Protein AF-A0A9E3A9W5-F1 (afdb_monomer)

Nearest PDB structures (foldseek):
  3ku1-assembly2_B  TM=4.262E-01  e=7.852E-02  Streptococcus pneumoniae
  5ide-assembly1_A  TM=5.651E-01  e=4.746E+00  Rattus norvegicus
  5idf-assembly1_A  TM=5.651E-01  e=4.746E+00  Rattus norvegicus
  5x2o-assembly2_C  TM=5.749E-01  e=7.190E+00  Oryzias latipes
  2dwu-assembly2_C  TM=3.661E-01  e=2.824E+00  Bacillus anthracis

Radius of gyration: 27.53 Å; Cα contacts (8 Å, |Δi|>4): 351; chains: 1; bounding box: 57×37×86 Å

pLDDT: mean 77.68, std 16.81, range [26.84, 94.88]

Sequence (333 aa):
MSALAVYTHFYAIFFLAAQWISVTVVCYGHLATKKIIIMISLTTFLISPALYYMLFRRSGQLVGVPQVHSHDVVRLLYFLVADGGRFRKALSFLYLFCSGLAVYHLLRRWRSSQLQPQDWGLVIIVGCLLLPPLVTFVISFWLPLFFPRYLLICLAPFVLLASQGLTERRKMRPRWGILGLIFGLSLGSVAYYYSRPKDDWRALTTYLLSHFQRGDVIVGDPQGAEVPVQYYSQVVQASNRTVLSYVSAALISRDMPNNAALRNDVPCGRVWLVVWGDNSRIKNAFQTVVPQYQQIDGREFPISLSVSLYSDSSLNSPFSAHLDARRCPSSVR

Structure (mmCIF, N/CA/C/O backbone):
data_AF-A0A9E3A9W5-F1
#
_entry.id   AF-A0A9E3A9W5-F1
#
loop_
_atom_site.group_PDB
_atom_site.id
_atom_site.type_symbol
_atom_site.label_atom_id
_atom_site.label_alt_id
_atom_site.label_comp_id
_atom_site.label_asym_id
_atom_site.label_entity_id
_atom_site.label_seq_id
_atom_site.pdbx_PDB_ins_code
_atom_site.Cartn_x
_atom_site.Cartn_y
_atom_site.Cartn_z
_atom_site.occupancy
_atom_site.B_iso_or_equiv
_atom_site.auth_seq_id
_atom_site.auth_comp_id
_atom_site.auth_asym_id
_atom_site.auth_atom_id
_atom_site.pdbx_PDB_model_num
ATOM 1 N N . MET A 1 1 ? -8.437 18.747 10.546 1.00 70.69 1 MET A N 1
ATOM 2 C CA . MET A 1 1 ? -7.362 17.830 10.100 1.00 70.69 1 MET A CA 1
ATOM 3 C C . MET A 1 1 ? -7.883 16.696 9.221 1.00 70.69 1 MET A C 1
ATOM 5 O O . MET A 1 1 ? -7.383 16.580 8.113 1.00 70.69 1 MET A O 1
ATOM 9 N N . SER A 1 2 ? -8.909 15.928 9.621 1.00 79.56 2 SER A N 1
ATOM 10 C CA . SER A 1 2 ? -9.423 14.803 8.808 1.00 79.56 2 SER A CA 1
ATOM 11 C C . SER A 1 2 ? -9.851 15.182 7.380 1.00 79.56 2 SER A C 1
ATOM 13 O O . SER A 1 2 ? -9.531 14.462 6.444 1.00 79.56 2 SER A O 1
ATOM 15 N N . ALA A 1 3 ? -10.500 16.336 7.182 1.00 81.94 3 ALA A N 1
ATOM 16 C CA . ALA A 1 3 ? -10.867 16.804 5.840 1.00 81.94 3 ALA A CA 1
ATOM 17 C C . ALA A 1 3 ? -9.643 17.090 4.949 1.00 81.94 3 ALA A C 1
ATOM 19 O O . ALA A 1 3 ? -9.660 16.775 3.766 1.00 81.94 3 ALA A O 1
ATOM 20 N N . LEU A 1 4 ? -8.555 17.619 5.523 1.00 85.62 4 LEU A N 1
ATOM 21 C CA . LEU A 1 4 ? -7.324 17.931 4.790 1.00 85.62 4 LEU A CA 1
ATOM 22 C C . LEU A 1 4 ? -6.638 16.659 4.264 1.00 85.62 4 LEU A C 1
ATOM 24 O O . LEU A 1 4 ? -6.070 16.672 3.178 1.00 85.62 4 LEU A O 1
ATOM 28 N N . ALA A 1 5 ? -6.750 15.547 4.999 1.00 85.50 5 ALA A N 1
ATOM 29 C CA . ALA A 1 5 ? -6.216 14.253 4.577 1.00 85.50 5 ALA A CA 1
ATOM 30 C C . ALA A 1 5 ? -6.899 13.709 3.307 1.00 85.50 5 ALA A C 1
ATOM 32 O O . ALA A 1 5 ? -6.271 12.996 2.533 1.00 85.50 5 ALA A O 1
ATOM 33 N N . VAL A 1 6 ? -8.163 14.067 3.050 1.00 86.38 6 VAL A N 1
ATOM 34 C CA . VAL A 1 6 ? -8.869 13.658 1.818 1.00 86.38 6 VAL A CA 1
ATOM 35 C C . VAL A 1 6 ? -8.293 14.352 0.588 1.00 86.38 6 VAL A C 1
ATOM 37 O O . VAL A 1 6 ? -8.219 13.743 -0.476 1.00 86.38 6 VAL A O 1
ATOM 40 N N . TYR A 1 7 ? -7.835 15.596 0.741 1.00 86.31 7 TYR A N 1
ATOM 41 C CA . TYR A 1 7 ? -7.187 16.340 -0.338 1.00 86.31 7 TYR A CA 1
ATOM 42 C C . TYR A 1 7 ? -5.779 15.824 -0.654 1.00 86.31 7 TYR A C 1
ATOM 44 O O . TYR A 1 7 ? -5.327 15.978 -1.784 1.00 86.31 7 TYR A O 1
ATOM 52 N N . THR A 1 8 ? -5.090 15.195 0.306 1.00 85.75 8 THR A N 1
ATOM 53 C CA . THR A 1 8 ? -3.780 14.575 0.053 1.00 85.75 8 THR A CA 1
ATOM 54 C C . THR A 1 8 ? -3.912 13.163 -0.507 1.00 85.75 8 THR A C 1
ATOM 56 O O . THR A 1 8 ? -3.133 12.773 -1.374 1.00 85.75 8 THR A O 1
ATOM 59 N N . HIS A 1 9 ? -4.898 12.392 -0.041 1.00 84.12 9 HIS A N 1
ATOM 60 C CA . HIS A 1 9 ? -5.144 11.041 -0.523 1.00 84.12 9 HIS A CA 1
ATOM 61 C C . HIS A 1 9 ? -6.636 10.696 -0.448 1.00 84.12 9 HIS A C 1
ATOM 63 O O . HIS A 1 9 ? -7.204 10.570 0.635 1.00 84.12 9 HIS A O 1
ATOM 69 N N . PHE A 1 10 ? -7.267 10.422 -1.597 1.00 85.75 10 PHE A N 1
ATOM 70 C CA . PHE A 1 10 ? -8.714 10.155 -1.661 1.00 85.75 10 PHE A CA 1
ATOM 71 C C . PHE A 1 10 ? -9.189 8.995 -0.764 1.00 85.75 10 PHE A C 1
ATOM 73 O O . PHE A 1 10 ? -10.292 9.043 -0.230 1.00 85.75 10 PHE A O 1
ATOM 80 N N . TYR A 1 11 ? -8.345 7.987 -0.514 1.00 84.88 11 TYR A N 1
ATOM 81 C CA . TYR A 1 11 ? -8.650 6.857 0.374 1.00 84.88 11 TYR A CA 1
ATOM 82 C C . TYR A 1 11 ? -8.828 7.261 1.845 1.00 84.88 11 TYR A C 1
ATOM 84 O O . TYR A 1 11 ? -9.437 6.516 2.611 1.00 84.88 11 TYR A O 1
ATOM 92 N N . ALA A 1 12 ? -8.375 8.451 2.251 1.00 87.12 12 ALA A N 1
ATOM 93 C CA . ALA A 1 12 ? -8.632 8.972 3.591 1.00 87.12 12 ALA A CA 1
ATOM 94 C C . ALA A 1 12 ? -10.132 9.201 3.863 1.00 87.12 12 ALA A C 1
ATOM 96 O O . ALA A 1 12 ? -10.533 9.286 5.025 1.00 87.12 12 ALA A O 1
ATOM 97 N N . ILE A 1 13 ? -10.985 9.228 2.830 1.00 90.00 13 ILE A N 1
ATOM 98 C CA . ILE A 1 13 ? -12.441 9.277 3.011 1.00 90.00 13 ILE A CA 1
ATOM 99 C C . ILE A 1 13 ? -12.966 8.078 3.815 1.00 90.00 13 ILE A C 1
ATOM 101 O O . ILE A 1 13 ? -13.887 8.219 4.618 1.00 90.00 13 ILE A O 1
ATOM 105 N N . PHE A 1 14 ? -12.330 6.912 3.684 1.00 90.00 14 PHE A N 1
ATOM 106 C CA . PHE A 1 14 ? -12.700 5.718 4.440 1.00 90.00 14 PHE A CA 1
ATOM 107 C C . PHE A 1 14 ? -12.372 5.855 5.933 1.00 90.00 14 PHE A C 1
ATOM 109 O O . PHE A 1 14 ? -13.114 5.351 6.774 1.00 90.00 14 PHE A O 1
ATOM 116 N N . PHE A 1 15 ? -11.315 6.592 6.288 1.00 88.69 15 PHE A N 1
ATOM 117 C CA . PHE A 1 15 ? -11.021 6.927 7.685 1.00 88.69 15 PHE A CA 1
ATOM 118 C C . PHE A 1 15 ? -12.035 7.899 8.278 1.00 88.69 15 PHE A C 1
ATOM 120 O O . PHE A 1 15 ? -12.420 7.737 9.433 1.00 88.69 15 PHE A O 1
ATOM 127 N N . LEU A 1 16 ? -12.511 8.872 7.498 1.00 89.81 16 LEU A N 1
ATOM 128 C CA . LEU A 1 16 ? -13.613 9.739 7.922 1.00 89.81 16 LEU A CA 1
ATOM 129 C C . LEU A 1 16 ? -14.885 8.927 8.190 1.00 89.81 16 LEU A C 1
ATOM 131 O O . LEU A 1 16 ? -15.496 9.085 9.245 1.00 89.81 16 LEU A O 1
ATOM 135 N N . ALA A 1 17 ? -15.228 7.997 7.295 1.00 89.81 17 ALA A N 1
ATOM 136 C CA . ALA A 1 17 ? -16.360 7.098 7.500 1.00 89.81 17 ALA A CA 1
ATOM 137 C C . ALA A 1 17 ? -16.192 6.245 8.772 1.00 89.81 17 ALA A C 1
ATOM 139 O O . ALA A 1 17 ? -17.119 6.146 9.575 1.00 89.81 17 ALA A O 1
ATOM 140 N N . ALA A 1 18 ? -14.997 5.694 9.013 1.00 89.81 18 ALA A N 1
ATOM 141 C CA . ALA A 1 18 ? -14.699 4.941 10.232 1.00 89.81 18 ALA A CA 1
ATOM 142 C C . ALA A 1 18 ? -14.836 5.796 11.510 1.00 89.81 18 ALA A C 1
ATOM 144 O O . ALA A 1 18 ? -15.365 5.319 12.515 1.00 89.81 18 ALA A O 1
ATOM 145 N N . GLN A 1 19 ? -14.420 7.068 11.471 1.00 89.62 19 GLN A N 1
ATOM 146 C CA . GLN A 1 19 ? -14.607 8.016 12.577 1.00 89.62 19 GLN A CA 1
ATOM 147 C C . GLN A 1 19 ? -16.096 8.260 12.862 1.00 89.62 19 GLN A C 1
ATOM 149 O O . GLN A 1 19 ? -16.516 8.190 14.018 1.00 89.62 19 GLN A O 1
ATOM 154 N N . TRP A 1 20 ? -16.907 8.496 11.826 1.00 89.94 20 TRP A N 1
ATOM 155 C CA . TRP A 1 20 ? -18.354 8.690 11.981 1.00 89.94 20 TRP A CA 1
ATOM 156 C C . TRP A 1 20 ? -19.044 7.446 12.555 1.00 89.94 20 TRP A C 1
ATOM 158 O O . TRP A 1 20 ? -19.850 7.561 13.482 1.00 89.94 20 TRP A O 1
ATOM 168 N N . ILE A 1 21 ? -18.687 6.255 12.065 1.00 87.88 21 ILE A N 1
ATOM 169 C CA . ILE A 1 21 ? -19.207 4.980 12.579 1.00 87.88 21 ILE A CA 1
ATOM 170 C C . ILE A 1 21 ? -18.825 4.801 14.049 1.00 87.88 21 ILE A C 1
ATOM 172 O O . ILE A 1 21 ? -19.669 4.461 14.869 1.00 87.88 21 ILE A O 1
ATOM 176 N N . SER A 1 22 ? -17.580 5.081 14.433 1.00 87.50 22 SER A N 1
ATOM 177 C CA . SER A 1 22 ? -17.184 4.915 15.831 1.00 87.50 22 SER A CA 1
ATOM 178 C C . SER A 1 22 ? -17.928 5.851 16.780 1.00 87.50 22 SER A C 1
ATOM 180 O O . SER A 1 22 ? -18.301 5.425 17.872 1.00 87.50 22 SER A O 1
ATOM 182 N N . VAL A 1 23 ? -18.131 7.114 16.398 1.00 86.25 23 VAL A N 1
ATOM 183 C CA . VAL A 1 23 ? -18.851 8.082 17.241 1.00 86.25 23 VAL A CA 1
ATOM 184 C C . VAL A 1 23 ? -20.319 7.681 17.384 1.00 86.25 23 VAL A C 1
ATOM 186 O O . VAL A 1 23 ? -20.880 7.781 18.472 1.00 86.25 23 VAL A O 1
ATOM 189 N N . THR A 1 24 ? -20.937 7.183 16.313 1.00 84.44 24 THR A N 1
ATOM 190 C CA . THR A 1 24 ? -22.338 6.736 16.331 1.00 84.44 24 THR A CA 1
ATOM 191 C C . THR A 1 24 ? -22.537 5.396 17.040 1.00 84.44 24 THR A C 1
ATOM 193 O O . THR A 1 24 ? -23.556 5.202 17.683 1.00 84.44 24 THR A O 1
ATOM 196 N N . VAL A 1 25 ? -21.580 4.472 16.998 1.00 84.25 25 VAL A N 1
ATOM 197 C CA . VAL A 1 25 ? -21.723 3.178 17.689 1.00 84.25 25 VAL A CA 1
ATOM 198 C C . VAL A 1 25 ? -21.441 3.301 19.188 1.00 84.25 25 VAL A C 1
ATOM 200 O O . VAL A 1 25 ? -22.145 2.701 19.994 1.00 84.25 25 VAL A O 1
ATOM 203 N N . VAL A 1 26 ? -20.423 4.077 19.576 1.00 82.12 26 VAL A N 1
ATOM 204 C CA . VAL A 1 26 ? -19.940 4.114 20.969 1.00 82.12 26 VAL A CA 1
ATOM 205 C C . VAL A 1 26 ? -20.488 5.310 21.752 1.00 82.12 26 VAL A C 1
ATOM 207 O O . VAL A 1 26 ? -20.766 5.193 22.942 1.00 82.12 26 VAL A O 1
ATOM 210 N N . CYS A 1 27 ? -20.675 6.467 21.110 1.00 77.75 27 CYS A N 1
ATOM 211 C CA . CYS A 1 27 ? -20.986 7.719 21.809 1.00 77.75 27 CYS A CA 1
ATOM 212 C C . CYS A 1 27 ? -22.426 8.219 21.607 1.00 77.75 27 CYS A C 1
ATOM 214 O O . CYS A 1 27 ? -22.765 9.284 22.124 1.00 77.75 27 CYS A O 1
ATOM 216 N N . TYR A 1 28 ? -23.289 7.479 20.902 1.00 72.94 28 TYR A N 1
ATOM 217 C CA . TYR A 1 28 ? -24.660 7.907 20.571 1.00 72.94 28 TYR A CA 1
ATOM 218 C C . TYR A 1 28 ? -25.563 8.148 21.791 1.00 72.94 28 TYR A C 1
ATOM 220 O O . TYR A 1 28 ? -26.480 8.957 21.714 1.00 72.94 28 TYR A O 1
ATOM 228 N N . GLY A 1 29 ? -25.263 7.528 22.937 1.00 68.81 29 GLY A N 1
ATOM 229 C CA . GLY A 1 29 ? -25.945 7.802 24.211 1.00 68.81 29 GLY A CA 1
ATOM 230 C C . GLY A 1 29 ? -25.312 8.909 25.066 1.00 68.81 29 GLY A C 1
ATOM 231 O O . GLY A 1 29 ? -25.932 9.376 26.015 1.00 68.81 29 GLY A O 1
ATOM 232 N N . HIS A 1 30 ? -24.088 9.339 24.750 1.00 74.88 30 HIS A N 1
ATOM 233 C CA . HIS A 1 30 ? -23.315 10.289 25.565 1.00 74.88 30 HIS A CA 1
ATOM 234 C C . HIS A 1 30 ? -23.188 11.678 24.928 1.00 74.88 30 HIS A C 1
ATOM 236 O O . HIS A 1 30 ? -22.927 12.663 25.617 1.00 74.88 30 HIS A O 1
ATOM 242 N N . LEU A 1 31 ? -23.361 11.772 23.610 1.00 76.94 31 LEU A N 1
ATOM 243 C CA . LEU A 1 31 ? -23.318 13.018 22.857 1.00 76.94 31 LEU A CA 1
ATOM 244 C C . LEU A 1 31 ? -24.716 13.373 22.357 1.00 76.94 31 LEU A C 1
ATOM 246 O O . LEU A 1 31 ? -25.458 12.520 21.881 1.00 76.94 31 LEU A O 1
ATOM 250 N N . ALA A 1 32 ? -25.055 14.662 22.392 1.00 81.62 32 ALA A N 1
ATOM 251 C CA . ALA A 1 32 ? -26.278 15.144 21.764 1.00 81.62 32 ALA A CA 1
ATOM 252 C C . ALA A 1 32 ? -26.247 14.837 20.257 1.00 81.62 32 ALA A C 1
ATOM 254 O O . ALA A 1 32 ? -25.325 15.263 19.556 1.00 81.62 32 ALA A O 1
ATOM 255 N N . THR A 1 33 ? -27.280 14.165 19.746 1.00 83.19 33 THR A N 1
ATOM 256 C CA . THR A 1 33 ? -27.428 13.793 18.324 1.00 83.19 33 THR A CA 1
ATOM 257 C C . THR A 1 33 ? -27.231 14.979 17.380 1.00 83.19 33 THR A C 1
ATOM 259 O O . THR A 1 33 ? -26.572 14.850 16.350 1.00 83.19 33 THR A O 1
ATOM 262 N N . LYS A 1 34 ? -27.686 16.176 17.779 1.00 85.19 34 LYS A N 1
ATOM 263 C CA . LYS A 1 34 ? -27.451 17.433 17.047 1.00 85.19 34 LYS A CA 1
ATOM 264 C C . LYS A 1 34 ? -25.963 17.711 16.802 1.00 85.19 34 LYS A C 1
ATOM 266 O O . LYS A 1 34 ? -25.602 18.115 15.703 1.00 85.19 34 LYS A O 1
ATOM 271 N N . LYS A 1 35 ? -25.090 17.467 17.787 1.00 84.62 35 LYS A N 1
ATOM 272 C CA . LYS A 1 35 ? -23.637 17.667 17.635 1.00 84.62 35 LYS A CA 1
ATOM 273 C C . LYS A 1 35 ? -23.044 16.679 16.632 1.00 84.62 35 LYS A C 1
ATOM 275 O O . LYS A 1 35 ? -22.245 17.088 15.799 1.00 84.62 35 LYS A O 1
ATOM 280 N N . ILE A 1 36 ? -23.473 15.414 16.672 1.00 84.44 36 ILE A N 1
ATOM 281 C CA . ILE A 1 36 ? -23.026 14.383 15.721 1.00 84.44 36 ILE A CA 1
ATOM 282 C C . ILE A 1 36 ? -23.409 14.785 14.291 1.00 84.44 36 ILE A C 1
ATOM 284 O O . ILE A 1 36 ? -22.555 14.787 13.407 1.00 84.44 36 ILE A O 1
ATOM 288 N N . ILE A 1 37 ? -24.661 15.208 14.083 1.00 87.75 37 ILE A N 1
ATOM 289 C CA . ILE A 1 37 ? -25.149 15.662 12.774 1.00 87.75 37 ILE A CA 1
ATOM 290 C C . ILE A 1 37 ? -24.351 16.877 12.288 1.00 87.75 37 ILE A C 1
ATOM 292 O O . ILE A 1 37 ? -23.873 16.868 11.160 1.00 87.75 37 ILE A O 1
ATOM 296 N N . ILE A 1 38 ? -24.134 17.890 13.136 1.00 90.25 38 ILE A N 1
ATOM 297 C CA . ILE A 1 38 ? -23.349 19.082 12.768 1.00 90.25 38 ILE A CA 1
ATOM 298 C C . ILE A 1 38 ? -21.927 18.699 12.338 1.00 90.25 38 ILE A C 1
ATOM 300 O O . ILE A 1 38 ? -21.439 19.206 11.330 1.00 90.25 38 ILE A O 1
ATOM 304 N N . MET A 1 39 ? -21.261 17.792 13.061 1.00 87.00 39 MET A N 1
ATOM 305 C CA . MET A 1 39 ? -19.902 17.360 12.718 1.00 87.00 39 MET A CA 1
ATOM 306 C C . MET A 1 39 ? -19.850 16.614 11.380 1.00 87.00 39 MET A C 1
ATOM 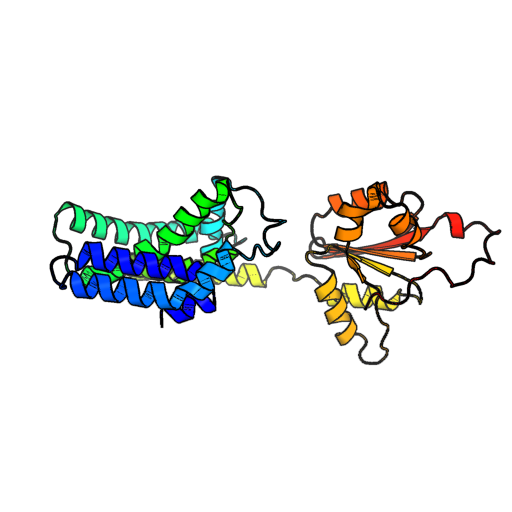308 O O . MET A 1 39 ? -18.970 16.897 10.563 1.00 87.00 39 MET A O 1
ATOM 312 N N . ILE A 1 40 ? -20.789 15.696 11.134 1.00 88.25 40 ILE A N 1
ATOM 313 C CA . ILE A 1 40 ? -20.886 14.963 9.863 1.00 88.25 40 ILE A CA 1
ATOM 314 C C . ILE A 1 40 ? -21.178 15.938 8.717 1.00 88.25 40 ILE A C 1
ATOM 316 O O . ILE A 1 40 ? -20.482 15.911 7.703 1.00 88.25 40 ILE A O 1
ATOM 320 N N . SER A 1 41 ? -22.129 16.857 8.890 1.00 90.56 41 SER A N 1
ATOM 321 C CA . SER A 1 41 ? -22.481 17.848 7.868 1.00 90.56 41 SER A CA 1
ATOM 322 C C . SER A 1 41 ? -21.319 18.785 7.545 1.00 90.56 41 SER A C 1
ATOM 324 O O . SER A 1 41 ? -21.000 18.979 6.374 1.00 90.56 41 SER A O 1
ATOM 326 N N . LEU A 1 42 ? -20.633 19.320 8.560 1.00 92.62 42 LEU A N 1
ATOM 327 C CA . LEU A 1 42 ? -19.498 20.224 8.362 1.00 92.62 42 LEU A CA 1
ATOM 328 C C . LEU A 1 42 ? -18.337 19.524 7.646 1.00 92.62 42 LEU A C 1
ATOM 330 O O . LEU A 1 42 ? -17.739 20.079 6.726 1.00 92.62 42 LEU A O 1
ATOM 334 N N . THR A 1 43 ? -18.023 18.292 8.053 1.00 88.50 43 THR A N 1
ATOM 335 C CA . THR A 1 43 ? -16.950 17.519 7.415 1.00 88.50 43 THR A CA 1
ATOM 336 C C . THR A 1 43 ? -17.313 17.114 5.990 1.00 88.50 43 THR A C 1
ATOM 338 O O . THR A 1 43 ? -16.460 17.237 5.116 1.00 88.50 43 THR A O 1
ATOM 341 N N . THR A 1 44 ? -18.568 16.735 5.731 1.00 88.88 44 THR A N 1
ATOM 342 C CA . THR A 1 44 ? -19.085 16.441 4.382 1.00 88.88 44 THR A CA 1
ATOM 343 C C . THR A 1 44 ? -19.021 17.669 3.474 1.00 88.88 44 THR A C 1
ATOM 345 O O . THR A 1 44 ? -18.568 17.575 2.334 1.00 88.88 44 THR A O 1
ATOM 348 N N . PHE A 1 45 ? -19.404 18.841 3.987 1.00 93.19 45 PHE A N 1
ATOM 349 C CA . PHE A 1 45 ? -19.328 20.100 3.249 1.00 93.19 45 PHE A CA 1
ATOM 350 C C . PHE A 1 45 ? -17.886 20.418 2.825 1.00 93.19 45 PHE A C 1
ATOM 352 O O . PHE A 1 45 ? -17.635 20.693 1.651 1.00 93.19 45 PHE A O 1
ATOM 359 N N . LEU A 1 46 ? -16.923 20.277 3.743 1.00 91.94 46 LEU A N 1
ATOM 360 C CA . LEU A 1 46 ? -15.502 20.530 3.471 1.00 91.94 46 LEU A CA 1
ATOM 361 C C . LEU A 1 46 ? -14.881 19.583 2.429 1.00 91.94 46 LEU A C 1
ATOM 363 O O . LEU A 1 46 ? -13.942 19.982 1.740 1.00 91.94 46 LEU A O 1
ATOM 367 N N . ILE A 1 47 ? -15.361 18.340 2.320 1.00 92.50 47 ILE A N 1
ATOM 368 C CA . ILE A 1 47 ? -14.848 17.356 1.347 1.00 92.50 47 ILE A CA 1
ATOM 369 C C . ILE A 1 47 ? -15.620 17.362 0.020 1.00 92.50 47 ILE A C 1
ATOM 371 O O . ILE A 1 47 ? -15.214 16.679 -0.920 1.00 92.50 47 ILE A O 1
ATOM 375 N N . SER A 1 48 ? -16.712 18.126 -0.081 1.00 91.31 48 SER A N 1
ATOM 376 C CA . SER A 1 48 ? -17.571 18.145 -1.270 1.00 91.31 48 SER A CA 1
ATOM 377 C C . SER A 1 48 ? -16.844 18.490 -2.583 1.00 91.31 48 SER A C 1
ATOM 379 O O . SER A 1 48 ? -17.108 17.802 -3.572 1.00 91.31 48 SER A O 1
ATOM 381 N N . PRO A 1 49 ? -15.865 19.424 -2.638 1.00 91.38 49 PRO A N 1
ATOM 382 C CA . PRO A 1 49 ? -15.128 19.694 -3.876 1.00 91.38 49 PRO A CA 1
ATOM 383 C C . PRO A 1 49 ? -14.271 18.503 -4.324 1.00 91.38 49 PRO A C 1
ATOM 385 O O . PRO A 1 49 ? -14.199 18.193 -5.513 1.00 91.38 49 PRO A O 1
ATOM 388 N N . ALA A 1 50 ? -13.648 17.802 -3.372 1.00 85.62 50 ALA A N 1
ATOM 389 C CA . ALA A 1 50 ? -12.852 16.609 -3.652 1.00 85.62 50 ALA A CA 1
ATOM 390 C C . ALA A 1 50 ? -13.732 15.444 -4.140 1.00 85.62 50 ALA A C 1
ATOM 392 O O . ALA A 1 50 ? -13.370 14.756 -5.093 1.00 85.62 50 ALA A O 1
ATOM 393 N N . LEU A 1 51 ? -14.910 15.261 -3.533 1.00 86.25 51 LEU A N 1
ATOM 394 C CA . LEU A 1 51 ? -15.912 14.287 -3.978 1.00 86.25 51 LEU A CA 1
ATOM 395 C C . LEU A 1 51 ? -16.403 14.583 -5.396 1.00 86.25 51 LEU A C 1
ATOM 397 O O . LEU A 1 51 ? -16.463 13.677 -6.225 1.00 86.25 51 LEU A O 1
ATOM 401 N N . TYR A 1 52 ? -16.704 15.850 -5.690 1.00 89.44 52 TYR A N 1
ATOM 402 C CA . TYR A 1 52 ? -17.094 16.280 -7.029 1.00 89.44 52 TYR A CA 1
ATOM 403 C C . TYR A 1 52 ? -15.998 15.953 -8.051 1.00 89.44 52 TYR A C 1
ATOM 405 O O . TYR A 1 52 ? -16.254 15.304 -9.064 1.00 89.44 52 TYR A O 1
ATOM 413 N N . TYR A 1 53 ? -14.747 16.312 -7.756 1.00 86.31 53 TYR A N 1
ATOM 414 C CA . TYR A 1 53 ? -13.620 15.987 -8.626 1.00 86.31 53 TYR A CA 1
ATOM 415 C C . TYR A 1 53 ? -13.501 14.480 -8.890 1.00 86.31 53 TYR A C 1
ATOM 417 O O . TYR A 1 53 ? -13.360 14.064 -10.037 1.00 86.31 53 TYR A O 1
ATOM 425 N N . MET A 1 54 ? -13.598 13.660 -7.842 1.00 80.81 54 MET A N 1
ATOM 426 C CA . MET A 1 54 ? -13.463 12.206 -7.935 1.00 80.81 54 MET A CA 1
ATOM 427 C C . MET A 1 54 ? -14.586 11.551 -8.754 1.00 80.81 54 MET A C 1
ATOM 429 O O . MET A 1 54 ? -14.325 10.617 -9.510 1.00 80.81 54 MET A O 1
ATOM 433 N N . LEU A 1 55 ? -15.827 12.019 -8.606 1.00 81.50 55 LEU A N 1
ATOM 434 C CA . LEU A 1 55 ? -16.988 11.430 -9.279 1.00 81.50 55 LEU A CA 1
ATOM 435 C C . LEU A 1 55 ? -17.081 11.832 -10.755 1.00 81.50 55 LEU A C 1
ATOM 437 O O . LEU A 1 55 ? -17.447 11.006 -11.593 1.00 81.50 55 LEU A O 1
ATOM 441 N N . PHE A 1 56 ? -16.742 13.082 -11.081 1.00 81.50 56 PHE A N 1
ATOM 442 C CA . PHE A 1 56 ? -16.956 13.635 -12.421 1.00 81.50 56 PHE A CA 1
ATOM 443 C C . PHE A 1 56 ? -15.691 13.658 -13.284 1.00 81.50 56 PHE A C 1
ATOM 445 O O . PHE A 1 56 ? -15.782 13.573 -14.509 1.00 81.50 56 PHE A O 1
ATOM 452 N N . ARG A 1 57 ? -14.495 13.709 -12.686 1.00 72.88 57 ARG A N 1
ATOM 453 C CA . ARG A 1 57 ? -13.222 13.682 -13.417 1.00 72.88 57 ARG A CA 1
ATOM 454 C C . ARG A 1 57 ? -12.631 12.274 -13.368 1.00 72.88 57 ARG A C 1
ATOM 456 O O . ARG A 1 57 ? -11.794 11.950 -12.531 1.00 72.88 57 ARG A O 1
ATOM 463 N N . ARG A 1 58 ? -13.062 11.419 -14.302 1.00 57.81 58 ARG A N 1
ATOM 464 C CA . ARG A 1 58 ? -12.448 10.100 -14.521 1.00 57.81 58 ARG A CA 1
ATOM 465 C C . ARG A 1 58 ? -11.033 10.285 -15.073 1.00 57.81 58 ARG A C 1
ATOM 467 O O . ARG A 1 58 ? -10.847 10.402 -16.281 1.00 57.81 58 ARG A O 1
ATOM 474 N N . SER A 1 59 ? -10.023 10.323 -14.209 1.00 56.22 59 SER A N 1
ATOM 475 C CA . SER A 1 59 ? -8.639 10.192 -14.656 1.00 56.22 59 SER A CA 1
ATOM 476 C C . SER A 1 59 ? -8.433 8.758 -15.152 1.00 56.22 59 SER A C 1
ATOM 478 O O . SER A 1 59 ? -8.689 7.794 -14.431 1.00 56.22 59 SER A O 1
ATOM 480 N N . GLY A 1 60 ? -7.958 8.584 -16.388 1.00 55.09 60 GLY A N 1
ATOM 481 C CA . GLY A 1 60 ? -7.639 7.278 -16.990 1.00 55.09 60 GLY A CA 1
ATOM 482 C C . GLY A 1 60 ? -6.507 6.500 -16.293 1.00 55.09 60 GLY A C 1
ATOM 483 O O . GLY A 1 60 ? -5.922 5.603 -16.885 1.00 55.09 60 GLY A O 1
ATOM 484 N N . GLN A 1 61 ? -6.184 6.822 -15.037 1.00 52.16 61 GLN A N 1
ATOM 485 C CA . GLN A 1 61 ? -5.122 6.211 -14.234 1.00 52.16 61 GLN A CA 1
ATOM 486 C C . GLN A 1 61 ? -5.421 4.764 -13.806 1.00 52.16 61 GLN A C 1
ATOM 488 O O . GLN A 1 61 ? -4.526 4.082 -13.315 1.00 52.16 61 GLN A O 1
ATOM 493 N N . LEU A 1 62 ? -6.653 4.275 -13.993 1.00 57.28 62 LEU A N 1
ATOM 494 C CA . LEU A 1 62 ? -7.062 2.905 -13.642 1.00 57.28 62 LEU A CA 1
ATOM 495 C C . LEU A 1 62 ? -6.988 1.918 -14.821 1.00 57.28 62 LEU A C 1
ATOM 497 O O . LEU A 1 62 ? -7.288 0.740 -14.650 1.00 57.28 62 LEU A O 1
ATOM 501 N N . VAL A 1 63 ? -6.569 2.372 -16.009 1.00 54.53 63 VAL A N 1
ATOM 502 C CA . VAL A 1 63 ? -6.633 1.623 -17.285 1.00 54.53 63 VAL A CA 1
ATOM 503 C C . VAL A 1 63 ? -5.742 0.361 -17.333 1.00 54.53 63 VAL A C 1
ATOM 505 O O . VAL A 1 63 ? -5.802 -0.396 -18.295 1.00 54.53 63 VAL A O 1
ATOM 508 N N . GLY A 1 64 ? -4.968 0.069 -16.284 1.00 58.41 64 GLY A N 1
ATOM 509 C CA . GLY A 1 64 ? -4.120 -1.127 -16.189 1.00 58.41 64 GLY A CA 1
ATOM 510 C C . GLY A 1 64 ? -4.299 -1.956 -14.917 1.00 58.41 64 GLY A C 1
ATOM 511 O O . GLY A 1 64 ? -3.447 -2.795 -14.634 1.00 58.41 64 GLY A O 1
ATOM 512 N N . VAL A 1 65 ? -5.343 -1.718 -14.114 1.00 63.50 65 VAL A N 1
ATOM 513 C CA . VAL A 1 65 ? -5.535 -2.476 -12.868 1.00 63.50 65 VAL A CA 1
ATOM 514 C C . VAL A 1 65 ? -6.248 -3.805 -13.168 1.00 63.50 65 VAL A C 1
ATOM 516 O O . VAL A 1 65 ? -7.336 -3.779 -13.747 1.00 63.50 65 VAL A O 1
ATOM 519 N N . PRO A 1 66 ? -5.659 -4.964 -12.808 1.00 67.12 66 PRO A N 1
ATOM 520 C CA . PRO A 1 66 ? -6.288 -6.265 -13.023 1.00 67.12 66 PRO A CA 1
ATOM 521 C C . PRO A 1 66 ? -7.594 -6.401 -12.228 1.00 67.12 66 PRO A C 1
ATOM 523 O O . PRO A 1 66 ? -7.780 -5.758 -11.195 1.00 67.12 66 PRO A O 1
ATOM 526 N N .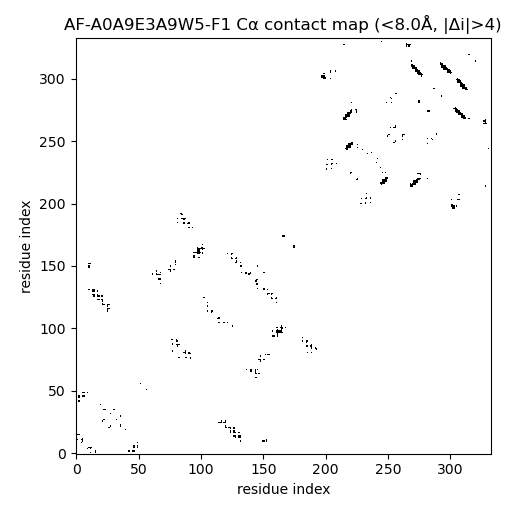 GLN A 1 67 ? -8.503 -7.246 -12.720 1.00 73.44 67 GLN A N 1
ATOM 527 C CA . GLN A 1 67 ? -9.750 -7.552 -12.019 1.00 73.44 67 GLN A CA 1
ATOM 528 C C . GLN A 1 67 ? -9.470 -8.225 -10.672 1.00 73.44 67 GLN A C 1
ATOM 530 O O . GLN A 1 67 ? -8.507 -8.978 -10.528 1.00 73.44 67 GLN A O 1
ATOM 535 N N . VAL A 1 68 ? -10.328 -7.940 -9.692 1.00 81.62 68 VAL A N 1
ATOM 536 C CA . VAL A 1 68 ? -10.169 -8.446 -8.329 1.00 81.62 68 VAL A CA 1
ATOM 537 C C . VAL A 1 68 ? -10.453 -9.932 -8.230 1.00 81.62 68 VAL A C 1
ATOM 539 O O . VAL A 1 68 ? -11.471 -10.435 -8.702 1.00 81.62 68 VAL A O 1
ATOM 542 N N . HIS A 1 69 ? -9.582 -10.607 -7.494 1.00 83.62 69 HIS A N 1
ATOM 543 C CA . HIS A 1 69 ? -9.714 -11.989 -7.089 1.00 83.62 69 HIS A CA 1
ATOM 544 C C . HIS A 1 69 ? -9.557 -12.145 -5.573 1.00 83.62 69 HIS A C 1
ATOM 546 O O . HIS A 1 69 ? -8.963 -11.327 -4.873 1.00 83.62 69 HIS A O 1
ATOM 552 N N . SER A 1 70 ? -10.040 -13.268 -5.042 1.00 82.81 70 SER A N 1
ATOM 553 C CA . SER A 1 70 ? -9.938 -13.596 -3.612 1.00 82.81 70 SER A CA 1
ATOM 554 C C . SER A 1 70 ? -8.492 -13.637 -3.099 1.00 82.81 70 SER A C 1
ATOM 556 O O . SER A 1 70 ? -8.220 -13.267 -1.956 1.00 82.81 70 SER A O 1
ATOM 558 N N . HIS A 1 71 ? -7.538 -14.027 -3.948 1.00 85.88 71 HIS A N 1
ATOM 559 C CA . HIS A 1 71 ? -6.121 -14.050 -3.593 1.00 85.88 71 HIS A CA 1
ATOM 560 C C . HIS A 1 71 ? -5.508 -12.647 -3.437 1.00 85.88 71 HIS A C 1
ATOM 562 O O . HIS A 1 71 ? -4.448 -12.523 -2.819 1.00 85.88 71 HIS A O 1
ATOM 568 N N . ASP A 1 72 ? -6.163 -11.586 -3.921 1.00 85.44 72 ASP A N 1
ATOM 569 C CA . ASP A 1 72 ? -5.680 -10.213 -3.755 1.00 85.44 72 ASP A CA 1
ATOM 570 C C . ASP A 1 72 ? -5.793 -9.736 -2.306 1.00 85.44 72 ASP A C 1
ATOM 572 O O . ASP A 1 72 ? -4.959 -8.956 -1.852 1.00 85.44 72 ASP A O 1
ATOM 576 N N . VAL A 1 73 ? -6.750 -10.260 -1.534 1.00 87.19 73 VAL A N 1
ATOM 577 C CA . VAL A 1 73 ? -6.848 -9.988 -0.089 1.00 87.19 73 VAL A CA 1
ATOM 578 C C . VAL A 1 73 ? -5.635 -10.563 0.645 1.00 87.19 73 VAL A C 1
ATOM 580 O O . VAL A 1 73 ? -5.035 -9.910 1.499 1.00 87.19 73 VAL A O 1
ATOM 583 N N . VAL A 1 74 ? -5.215 -11.771 0.264 1.00 88.75 74 VAL A N 1
ATOM 584 C CA . VAL A 1 74 ? -4.001 -12.400 0.800 1.00 88.75 74 VAL A CA 1
ATOM 585 C C . VAL A 1 74 ? -2.753 -11.641 0.337 1.00 88.75 74 VAL A C 1
ATOM 587 O O . VAL A 1 74 ? -1.818 -11.458 1.117 1.00 88.75 74 VAL A O 1
ATOM 590 N N . ARG A 1 75 ? -2.743 -11.142 -0.907 1.00 87.88 75 ARG A N 1
ATOM 591 C CA . ARG A 1 75 ? -1.669 -10.280 -1.422 1.00 87.88 75 ARG A CA 1
ATOM 592 C C . ARG A 1 75 ? -1.568 -8.981 -0.623 1.00 87.88 75 ARG A C 1
ATOM 594 O O . ARG A 1 75 ? -0.462 -8.614 -0.250 1.00 87.88 75 ARG A O 1
ATOM 601 N N . LEU A 1 76 ? -2.692 -8.332 -0.311 1.00 90.12 76 LEU A N 1
ATOM 602 C CA . LEU A 1 76 ? -2.736 -7.139 0.537 1.00 90.12 76 LEU A CA 1
ATOM 603 C C . LEU A 1 76 ? -2.142 -7.419 1.920 1.00 90.12 76 LEU A C 1
ATOM 605 O O . LEU A 1 76 ? -1.315 -6.645 2.393 1.00 90.12 76 LEU A O 1
ATOM 609 N N . LEU A 1 77 ? -2.520 -8.533 2.550 1.00 90.75 77 LEU A N 1
ATOM 610 C CA . LEU A 1 77 ? -1.982 -8.916 3.854 1.00 90.75 77 LEU A CA 1
ATOM 611 C C . LEU A 1 77 ? -0.456 -9.078 3.812 1.00 90.75 77 LEU A C 1
ATOM 613 O O . LEU A 1 77 ? 0.245 -8.519 4.651 1.00 90.75 77 LEU A O 1
ATOM 617 N N . TYR A 1 78 ? 0.065 -9.810 2.823 1.00 91.38 78 TYR A N 1
ATOM 618 C CA . TYR A 1 78 ? 1.512 -9.961 2.663 1.00 91.38 78 TYR A CA 1
ATOM 619 C C . TYR A 1 78 ? 2.201 -8.631 2.371 1.00 91.38 78 TYR A C 1
ATOM 621 O O . TYR A 1 78 ? 3.291 -8.391 2.887 1.00 91.38 78 TYR A O 1
ATOM 629 N N . PHE A 1 79 ? 1.551 -7.763 1.599 1.00 90.38 79 PHE A N 1
ATOM 630 C CA . PHE A 1 79 ? 2.062 -6.448 1.246 1.00 90.38 79 PHE A CA 1
ATOM 631 C C . PHE A 1 79 ? 2.169 -5.506 2.454 1.00 90.38 79 PHE A C 1
ATOM 633 O O . PHE A 1 79 ? 3.160 -4.796 2.582 1.00 90.38 79 PHE A O 1
ATOM 640 N N . LEU A 1 80 ? 1.207 -5.550 3.382 1.00 88.62 80 LEU A N 1
ATOM 641 C CA . LEU A 1 80 ? 1.245 -4.775 4.631 1.00 88.62 80 LEU A CA 1
ATOM 642 C C . LEU A 1 80 ? 2.365 -5.214 5.585 1.00 88.62 80 LEU A C 1
ATOM 644 O O . LEU A 1 80 ? 2.682 -4.500 6.529 1.00 88.62 80 LEU A O 1
ATOM 648 N N . VAL A 1 81 ? 2.940 -6.397 5.386 1.00 88.88 81 VAL A N 1
ATOM 649 C CA . VAL A 1 81 ? 3.840 -7.008 6.363 1.00 88.88 81 VAL A CA 1
ATOM 650 C C . VAL A 1 81 ? 5.267 -7.107 5.836 1.00 88.88 81 VAL A C 1
ATOM 652 O O . VAL A 1 81 ? 6.191 -6.573 6.442 1.00 88.88 81 VAL A O 1
ATOM 655 N N . ALA A 1 82 ? 5.460 -7.816 4.727 1.00 81.25 82 ALA A N 1
ATOM 656 C CA . ALA A 1 82 ? 6.762 -8.022 4.106 1.00 81.25 82 ALA A CA 1
ATOM 657 C C . ALA A 1 82 ? 6.558 -8.574 2.692 1.00 81.25 82 ALA A C 1
ATOM 659 O O . ALA A 1 82 ? 6.564 -9.795 2.484 1.00 81.25 82 ALA A O 1
ATOM 660 N N . ASP A 1 83 ? 6.362 -7.692 1.712 1.00 78.31 83 ASP A N 1
ATOM 661 C CA . ASP A 1 83 ? 6.176 -8.148 0.338 1.00 78.31 83 ASP A CA 1
ATOM 662 C C . ASP A 1 83 ? 7.429 -8.868 -0.190 1.00 78.31 83 ASP A C 1
ATOM 664 O O . ASP A 1 83 ? 8.566 -8.490 0.092 1.00 78.31 83 ASP A O 1
ATOM 668 N N . GLY A 1 84 ? 7.224 -9.970 -0.912 1.00 72.69 84 GLY A N 1
ATOM 669 C CA . GLY A 1 84 ? 8.302 -10.775 -1.502 1.00 72.69 84 GLY A CA 1
ATOM 670 C C . GLY A 1 84 ? 9.262 -11.494 -0.533 1.00 72.69 84 GLY A C 1
ATOM 671 O O . GLY A 1 84 ? 10.106 -12.260 -1.002 1.00 72.69 84 GLY A O 1
ATOM 672 N N . GLY A 1 85 ? 9.154 -11.306 0.788 1.00 76.31 85 GLY A N 1
ATOM 673 C CA . GLY A 1 85 ? 10.061 -11.889 1.784 1.00 76.31 85 GLY A CA 1
ATOM 674 C C . GLY A 1 85 ? 9.775 -13.358 2.130 1.00 76.31 85 GLY A C 1
ATOM 675 O O . GLY A 1 85 ? 8.622 -13.791 2.180 1.00 76.31 85 GLY A O 1
ATOM 676 N N . ARG A 1 86 ? 10.823 -14.133 2.458 1.00 82.38 86 ARG A N 1
ATOM 677 C CA . ARG A 1 86 ? 10.691 -15.534 2.927 1.00 82.38 86 ARG A CA 1
ATOM 678 C C . ARG A 1 86 ? 9.847 -15.654 4.206 1.00 82.38 86 ARG A C 1
ATOM 680 O O . ARG A 1 86 ? 9.134 -16.636 4.387 1.00 82.38 86 ARG A O 1
ATOM 687 N N . PHE A 1 87 ? 9.877 -14.629 5.056 1.00 86.81 87 PHE A N 1
ATOM 688 C CA . PHE A 1 87 ? 9.206 -14.611 6.359 1.00 86.81 87 PHE A CA 1
ATOM 689 C C . PHE A 1 87 ? 7.767 -14.077 6.327 1.00 86.81 87 PHE A C 1
ATOM 691 O O . PHE A 1 87 ? 7.100 -14.058 7.362 1.00 86.81 87 PHE A O 1
ATOM 698 N N . ARG A 1 88 ? 7.247 -13.695 5.149 1.00 89.94 88 ARG A N 1
ATOM 699 C CA . ARG A 1 88 ? 5.943 -13.022 5.019 1.00 89.94 88 ARG A CA 1
ATOM 700 C C . ARG A 1 88 ? 4.781 -13.790 5.645 1.00 89.94 88 ARG A C 1
ATOM 702 O O . ARG A 1 88 ? 3.924 -13.181 6.275 1.00 89.94 88 ARG A O 1
ATOM 709 N N . LYS A 1 89 ? 4.765 -15.125 5.523 1.00 91.12 89 LYS A N 1
ATOM 710 C CA . LYS A 1 89 ? 3.697 -15.979 6.075 1.00 91.12 89 LYS A CA 1
ATOM 711 C C . LYS A 1 89 ? 3.699 -15.964 7.603 1.00 91.12 89 LYS A C 1
ATOM 713 O O . LYS A 1 89 ? 2.660 -15.727 8.209 1.00 91.12 89 LYS A O 1
ATOM 718 N N . ALA A 1 90 ? 4.868 -16.184 8.206 1.00 92.50 90 ALA A N 1
ATOM 719 C CA . ALA A 1 90 ? 5.028 -16.220 9.658 1.00 92.50 90 ALA A CA 1
ATOM 720 C C . ALA A 1 90 ? 4.706 -14.860 10.286 1.00 92.50 90 ALA A C 1
ATOM 722 O O . ALA A 1 90 ? 3.950 -14.786 11.252 1.00 92.50 90 ALA A O 1
ATOM 723 N N . LEU A 1 91 ? 5.218 -13.781 9.688 1.00 92.12 91 LEU A N 1
ATOM 724 C CA . LEU A 1 91 ? 4.973 -12.430 10.173 1.00 92.12 91 LEU A CA 1
ATOM 725 C C . LEU A 1 91 ? 3.484 -12.064 10.036 1.00 92.12 91 LEU A C 1
ATOM 727 O O . LEU A 1 91 ? 2.884 -11.585 10.994 1.00 92.12 91 LEU A O 1
ATOM 731 N N . SER A 1 92 ? 2.848 -12.396 8.907 1.00 92.88 92 SER A N 1
ATOM 732 C CA . SER A 1 92 ? 1.409 -12.152 8.710 1.00 92.88 92 SER A CA 1
ATOM 733 C C . SER A 1 92 ? 0.546 -12.916 9.708 1.00 92.88 92 SER A C 1
ATOM 735 O O . SER A 1 92 ? -0.389 -12.346 10.262 1.00 92.88 92 SER A O 1
ATOM 737 N N . PHE A 1 93 ? 0.874 -14.182 9.981 1.00 93.88 93 PHE A N 1
ATOM 738 C CA . PHE A 1 93 ? 0.182 -14.970 10.999 1.00 93.88 93 PHE A CA 1
ATOM 739 C C . PHE A 1 93 ? 0.293 -14.324 12.383 1.00 93.88 93 PHE A C 1
ATOM 741 O O . PHE A 1 93 ? -0.701 -14.231 13.096 1.00 93.88 93 PHE A O 1
ATOM 748 N N . LEU A 1 94 ? 1.477 -13.827 12.746 1.00 93.56 94 LEU A N 1
ATOM 749 C CA . LEU A 1 94 ? 1.718 -13.211 14.047 1.00 93.56 94 LEU A CA 1
ATOM 750 C C . LEU A 1 94 ? 0.945 -11.898 14.222 1.00 93.56 94 LEU A C 1
ATOM 752 O O . LEU A 1 94 ? 0.302 -11.699 15.253 1.00 93.56 94 LEU A O 1
ATOM 756 N N . TYR A 1 95 ? 0.945 -11.038 13.199 1.00 93.88 95 TYR A N 1
ATOM 757 C CA . TYR A 1 95 ? 0.133 -9.821 13.206 1.00 93.88 95 TYR A CA 1
ATOM 758 C C . TYR A 1 95 ? -1.365 -10.144 13.253 1.00 93.88 95 TYR A C 1
ATOM 760 O O . TYR A 1 95 ? -2.066 -9.588 14.093 1.00 93.88 95 TYR A O 1
ATOM 768 N N . LEU A 1 96 ? -1.852 -11.085 12.435 1.00 94.38 96 LEU A N 1
ATOM 769 C CA . LEU A 1 96 ? -3.257 -11.508 12.460 1.00 94.38 96 LEU A CA 1
ATOM 770 C C . LEU A 1 96 ? -3.668 -12.100 13.806 1.00 94.38 96 LEU A C 1
ATOM 772 O O . LEU A 1 96 ? -4.764 -11.819 14.281 1.00 94.38 96 LEU A O 1
ATOM 776 N N . PHE A 1 97 ? -2.805 -12.898 14.430 1.00 93.56 97 PHE A N 1
ATOM 777 C CA . PHE A 1 97 ? -3.065 -13.473 15.742 1.00 93.56 97 PHE A CA 1
ATOM 778 C C . PHE A 1 97 ? -3.214 -12.375 16.803 1.00 93.56 97 PHE A C 1
ATOM 780 O O . PHE A 1 97 ? -4.204 -12.348 17.534 1.00 93.56 97 PHE A O 1
ATOM 787 N N . CYS A 1 98 ? -2.281 -11.419 16.842 1.00 93.19 98 CYS A N 1
ATOM 788 C CA . CYS A 1 98 ? -2.344 -10.283 17.759 1.00 93.19 98 CYS A CA 1
ATOM 789 C C . CYS A 1 98 ? -3.570 -9.395 17.493 1.00 93.19 98 CYS A C 1
ATOM 791 O O . CYS A 1 98 ? -4.326 -9.101 18.415 1.00 93.19 98 CYS A O 1
ATOM 793 N N . SER A 1 99 ? -3.823 -9.013 16.240 1.00 93.81 99 SER A N 1
ATOM 794 C CA . SER A 1 99 ? -5.002 -8.221 15.875 1.00 93.81 99 SER A CA 1
ATOM 795 C C . SER A 1 99 ? -6.309 -8.962 16.181 1.00 93.81 99 SER A C 1
ATOM 797 O O . SER A 1 99 ? -7.261 -8.360 16.673 1.00 93.81 99 SER A O 1
ATOM 799 N N . GLY A 1 100 ? -6.350 -10.276 15.951 1.00 93.62 100 GLY A N 1
ATOM 800 C CA . GLY A 1 100 ? -7.496 -11.132 16.245 1.00 93.62 100 GLY A CA 1
ATOM 801 C C . GLY A 1 100 ? -7.824 -11.190 17.735 1.00 93.62 100 GLY A C 1
ATOM 802 O O . GLY A 1 100 ? -8.999 -11.168 18.094 1.00 93.62 100 GLY A O 1
ATOM 803 N N . LEU A 1 101 ? -6.815 -11.179 18.613 1.00 92.62 101 LEU A N 1
ATOM 804 C CA . LEU A 1 101 ? -7.023 -11.080 20.062 1.00 92.62 101 LEU A CA 1
ATOM 805 C C . LEU A 1 101 ? -7.693 -9.756 20.456 1.00 92.62 101 LEU A C 1
ATOM 807 O O . LEU A 1 101 ? -8.669 -9.785 21.205 1.00 92.62 101 LEU A O 1
ATOM 811 N N . ALA A 1 102 ? -7.229 -8.625 19.912 1.00 92.56 102 ALA A N 1
ATOM 812 C CA . ALA A 1 102 ? -7.832 -7.314 20.174 1.00 92.56 102 ALA A CA 1
ATOM 813 C C . ALA A 1 102 ? -9.298 -7.261 19.713 1.00 92.56 102 ALA A C 1
ATOM 815 O O . ALA A 1 102 ? -10.186 -6.820 20.445 1.00 92.56 102 ALA A O 1
ATOM 816 N N . VAL A 1 103 ? -9.571 -7.768 18.506 1.00 93.69 103 VAL A N 1
ATOM 817 C CA . VAL A 1 103 ? -10.932 -7.830 17.953 1.00 93.69 103 VAL A CA 1
ATOM 818 C C . VAL A 1 103 ? -11.813 -8.778 18.764 1.00 93.69 103 VAL A C 1
ATOM 820 O O . VAL A 1 103 ? -12.956 -8.440 19.055 1.00 93.69 103 VAL A O 1
ATOM 823 N N . TYR A 1 104 ? -11.301 -9.938 19.180 1.00 93.12 104 TYR A N 1
ATOM 824 C CA . TYR A 1 104 ? -12.040 -10.887 20.014 1.00 93.12 104 TYR A CA 1
ATOM 825 C C . TYR A 1 104 ? -12.476 -10.256 21.342 1.00 93.12 104 TYR A C 1
ATOM 827 O O . TYR A 1 104 ? -13.630 -10.399 21.751 1.00 93.12 104 TYR A O 1
ATOM 835 N N . HIS A 1 105 ? -11.582 -9.516 21.997 1.00 90.19 105 HIS A N 1
ATOM 836 C CA . HIS A 1 105 ? -11.904 -8.821 23.237 1.00 90.19 105 HIS A CA 1
ATOM 837 C C . HIS A 1 105 ? -12.933 -7.703 23.025 1.00 90.19 105 HIS A C 1
ATOM 839 O O . HIS A 1 105 ? -13.883 -7.608 23.807 1.00 90.19 105 HIS A O 1
ATOM 845 N N . LEU A 1 106 ? -12.808 -6.918 21.948 1.00 91.06 106 LEU A N 1
ATOM 846 C CA . LEU A 1 106 ? -13.808 -5.915 21.574 1.00 91.06 106 LEU A CA 1
ATOM 847 C C . LEU A 1 106 ? -15.182 -6.556 21.324 1.00 91.06 106 LEU A C 1
ATOM 849 O O . LEU A 1 106 ? -16.181 -6.117 21.889 1.00 91.06 106 LEU A O 1
ATOM 853 N N . LEU A 1 107 ? -15.238 -7.622 20.522 1.00 91.56 107 LEU A N 1
ATOM 854 C CA . LEU A 1 107 ? -16.477 -8.340 20.207 1.00 91.56 107 LEU A CA 1
ATOM 855 C C . LEU A 1 107 ? -17.127 -8.933 21.459 1.00 91.56 107 LEU A C 1
ATOM 857 O O . LEU A 1 107 ? -18.350 -8.916 21.586 1.00 91.56 107 LEU A O 1
ATOM 861 N N . ARG A 1 108 ? -16.328 -9.435 22.406 1.00 91.75 108 ARG A N 1
ATOM 862 C CA . ARG A 1 108 ? -16.833 -9.950 23.682 1.00 91.75 108 ARG A CA 1
ATOM 863 C C . ARG A 1 108 ? -17.463 -8.844 24.533 1.00 91.75 108 ARG A C 1
ATOM 865 O O . ARG A 1 108 ? -18.540 -9.068 25.087 1.00 91.75 108 ARG A O 1
ATOM 872 N N . ARG A 1 109 ? -16.833 -7.664 24.617 1.00 89.06 109 ARG A N 1
ATOM 873 C CA . ARG A 1 109 ? -17.398 -6.487 25.310 1.00 89.06 109 ARG A CA 1
ATOM 874 C C . ARG A 1 109 ? -18.678 -6.009 24.634 1.00 89.06 109 ARG A C 1
ATOM 876 O O . ARG A 1 109 ? -19.656 -5.740 25.323 1.00 89.06 109 ARG A O 1
ATOM 883 N N . TRP A 1 110 ? -18.698 -5.994 23.301 1.00 86.69 110 TRP A N 1
ATOM 884 C CA . TRP A 1 110 ? -19.881 -5.631 22.525 1.00 86.69 110 TRP A CA 1
ATOM 885 C C . TRP A 1 110 ? -21.048 -6.591 22.766 1.00 86.69 110 TRP A C 1
ATOM 887 O O . TRP A 1 110 ? -22.127 -6.147 23.142 1.00 86.69 110 TRP A O 1
ATOM 897 N N . ARG A 1 111 ? -20.834 -7.908 22.647 1.00 90.69 111 ARG A N 1
ATOM 898 C CA . ARG A 1 111 ? -21.884 -8.914 22.901 1.00 90.69 111 ARG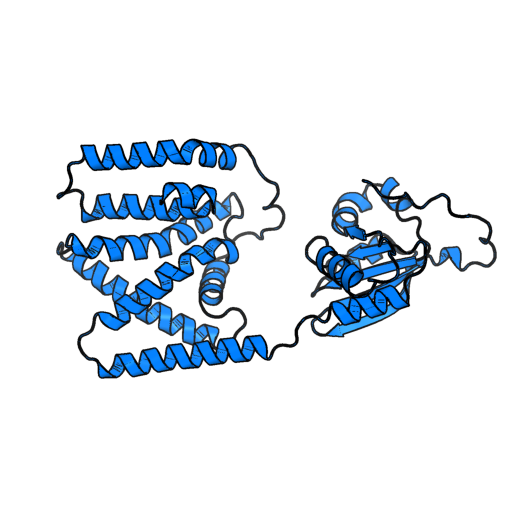 A CA 1
ATOM 899 C C . ARG A 1 111 ? -22.407 -8.904 24.335 1.00 90.69 111 ARG A C 1
ATOM 901 O O . ARG A 1 111 ? -23.542 -9.297 24.561 1.00 90.69 111 ARG A O 1
ATOM 908 N N . SER A 1 112 ? -21.586 -8.469 25.286 1.00 89.44 112 SER A N 1
ATOM 909 C CA . SER A 1 112 ? -21.978 -8.354 26.694 1.00 89.44 112 SER A CA 1
ATOM 910 C C . SER A 1 112 ? -22.599 -6.989 27.029 1.00 89.44 112 SER A C 1
ATOM 912 O O . SER A 1 112 ? -22.834 -6.719 28.201 1.00 89.44 112 SER A O 1
ATOM 914 N N . SER A 1 113 ? -22.812 -6.110 26.038 1.00 83.50 113 SER A N 1
ATOM 915 C CA . SER A 1 113 ? -23.267 -4.719 26.215 1.00 83.50 113 SER A CA 1
ATOM 916 C C . SER A 1 113 ? -22.413 -3.903 27.200 1.00 83.50 113 SER A C 1
ATOM 918 O O . SER A 1 113 ? -22.890 -2.968 27.832 1.00 83.50 113 SER A O 1
ATOM 920 N N . GLN A 1 114 ? -21.129 -4.251 27.321 1.00 84.62 114 GLN A N 1
ATOM 921 C CA . GLN A 1 114 ? -20.141 -3.611 28.200 1.00 84.62 114 GLN A CA 1
ATOM 922 C C . GLN A 1 114 ? -19.196 -2.677 27.431 1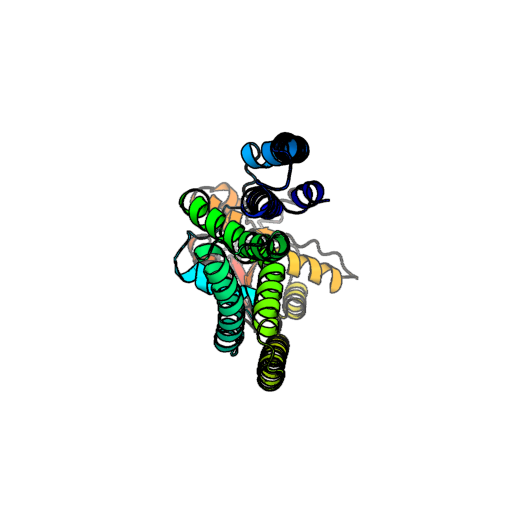.00 84.62 114 GLN A C 1
ATOM 924 O O . GLN A 1 114 ? -18.103 -2.372 27.907 1.00 84.62 114 GLN A O 1
ATOM 929 N N . LEU A 1 115 ? -19.579 -2.256 26.223 1.00 83.38 115 LEU A N 1
ATOM 930 C CA . LEU A 1 115 ? -18.836 -1.247 25.472 1.00 83.38 115 LEU A CA 1
ATOM 931 C C . LEU A 1 115 ? -18.802 0.047 26.277 1.00 83.38 115 LEU A C 1
ATOM 933 O O . LEU A 1 115 ? -19.845 0.614 26.596 1.00 83.38 115 LEU A O 1
ATOM 937 N N . GLN A 1 116 ? -17.598 0.508 26.596 1.00 84.31 116 GLN A N 1
ATOM 938 C CA . GLN A 1 116 ? -17.418 1.771 27.292 1.00 84.31 116 GLN A CA 1
ATOM 939 C C . GLN A 1 116 ? -17.013 2.873 26.307 1.00 84.31 116 GLN A C 1
ATOM 941 O O . GLN A 1 116 ? -16.385 2.582 25.288 1.00 84.31 116 GLN A O 1
ATOM 946 N N . PRO A 1 117 ? -17.266 4.157 26.625 1.00 81.50 117 PRO A N 1
ATOM 947 C CA . PRO A 1 117 ? -16.824 5.280 25.797 1.00 81.50 117 PRO A CA 1
ATOM 948 C C . PRO A 1 117 ? -15.323 5.265 25.481 1.00 81.50 117 PRO A C 1
ATOM 950 O O . PRO A 1 117 ? -14.915 5.691 24.407 1.00 81.50 117 PRO A O 1
ATOM 953 N N . GLN A 1 118 ? -14.497 4.723 26.382 1.00 84.06 118 GLN A N 1
ATOM 954 C CA . GLN A 1 118 ? -13.052 4.561 26.187 1.00 84.06 118 GLN A CA 1
ATOM 955 C C . GLN A 1 118 ? -12.671 3.586 25.054 1.00 84.06 118 GLN A C 1
ATOM 957 O O . GLN A 1 118 ? -11.575 3.697 24.509 1.00 84.06 118 GLN A O 1
ATOM 962 N N . ASP A 1 119 ? -13.566 2.678 24.647 1.00 86.38 119 ASP A N 1
ATOM 963 C CA . ASP A 1 119 ? -13.313 1.709 23.570 1.00 86.38 119 ASP A CA 1
ATOM 964 C C . ASP A 1 119 ? -13.434 2.332 22.163 1.00 86.38 119 ASP A C 1
ATOM 966 O O . ASP A 1 119 ? -13.089 1.682 21.171 1.00 86.38 119 ASP A O 1
ATOM 970 N N . TRP A 1 120 ? -13.867 3.600 22.053 1.00 87.12 120 TRP A N 1
ATOM 971 C CA . TRP A 1 120 ? -14.035 4.308 20.773 1.00 87.12 120 TRP A CA 1
ATOM 972 C C . TRP A 1 120 ? -12.769 4.261 19.905 1.00 87.12 120 TRP A C 1
ATOM 974 O O . TRP A 1 120 ? -12.844 4.002 18.707 1.00 87.12 120 TRP A O 1
ATOM 984 N N . GLY A 1 121 ? -11.588 4.425 20.509 1.00 89.50 121 GLY A N 1
ATOM 985 C CA . GLY A 1 121 ? -10.319 4.397 19.783 1.00 89.50 121 GLY A CA 1
ATOM 986 C C . GLY A 1 121 ? -10.076 3.055 19.089 1.00 89.50 121 GLY A C 1
ATOM 987 O O . GLY A 1 121 ? -9.626 3.023 17.945 1.00 89.50 121 GLY A O 1
ATOM 988 N N . LEU A 1 122 ? -10.440 1.945 19.736 1.00 90.00 122 LEU A N 1
ATOM 989 C CA . LEU A 1 122 ? -10.294 0.603 19.171 1.00 90.00 122 LEU A CA 1
ATOM 990 C C . LEU A 1 122 ? -11.296 0.385 18.028 1.00 90.00 122 LEU A C 1
ATOM 992 O O . LEU A 1 122 ? -10.921 -0.140 16.981 1.00 90.00 122 LEU A O 1
ATOM 996 N N . VAL A 1 123 ? -12.538 0.857 18.180 1.00 91.31 123 VAL A N 1
ATOM 997 C CA . VAL A 1 123 ? -13.558 0.809 17.115 1.00 91.31 123 VAL A CA 1
ATOM 998 C C . VAL A 1 123 ? -13.117 1.609 15.887 1.00 91.31 123 VAL A C 1
ATOM 1000 O O . VAL A 1 123 ? -13.241 1.108 14.769 1.00 91.31 123 VAL A O 1
ATOM 1003 N N . ILE A 1 124 ? -12.526 2.797 16.075 1.00 93.19 124 ILE A N 1
ATOM 1004 C CA . ILE A 1 124 ? -11.917 3.558 14.975 1.00 93.19 124 ILE A CA 1
ATOM 1005 C C . ILE A 1 124 ? -10.811 2.755 14.314 1.00 93.19 124 ILE A C 1
ATOM 1007 O O . ILE A 1 124 ? -10.814 2.644 13.097 1.00 93.19 124 ILE A O 1
ATOM 1011 N N . ILE A 1 125 ? -9.872 2.190 15.078 1.00 93.81 125 ILE A N 1
ATOM 1012 C CA . ILE A 1 125 ? -8.746 1.433 14.513 1.00 93.81 125 ILE A CA 1
ATOM 1013 C C . ILE A 1 125 ? -9.253 0.253 13.672 1.00 93.81 125 ILE A C 1
ATOM 1015 O O . ILE A 1 125 ? -8.781 0.053 12.552 1.00 93.81 125 ILE A O 1
ATOM 1019 N N . VAL A 1 126 ? -10.246 -0.490 14.167 1.00 94.25 126 VAL A N 1
ATOM 1020 C CA . VAL A 1 126 ? -10.863 -1.608 13.437 1.00 94.25 126 VAL A CA 1
ATOM 1021 C C . VAL A 1 126 ? -11.580 -1.118 12.179 1.00 94.25 126 VAL A C 1
ATOM 1023 O O . VAL A 1 126 ? -11.382 -1.690 11.108 1.00 94.25 126 VAL A O 1
ATOM 1026 N N . GLY A 1 127 ? -12.359 -0.037 12.269 1.00 92.75 127 GLY A N 1
ATOM 1027 C CA . GLY A 1 127 ? -13.014 0.571 11.110 1.00 92.75 127 GLY A CA 1
ATOM 1028 C C . GLY A 1 127 ? -12.004 1.055 10.068 1.00 92.75 127 GLY A C 1
ATOM 1029 O O . GLY A 1 127 ? -12.136 0.756 8.888 1.00 92.75 127 GLY A O 1
ATOM 1030 N N . CYS A 1 128 ? -10.940 1.721 10.501 1.00 92.94 128 CYS A N 1
ATOM 1031 C CA . CYS A 1 128 ? -9.842 2.183 9.661 1.00 92.94 128 CYS A CA 1
ATOM 1032 C C . CYS A 1 128 ? -9.104 1.024 8.968 1.00 92.94 128 CYS A C 1
ATOM 1034 O O . CYS A 1 128 ? -8.656 1.168 7.834 1.00 92.94 128 CYS A O 1
ATOM 1036 N N . LEU A 1 129 ? -8.985 -0.133 9.618 1.00 93.94 129 LEU A N 1
ATOM 1037 C CA . LEU A 1 129 ? -8.362 -1.311 9.021 1.00 93.94 129 LEU A CA 1
ATOM 1038 C C . LEU A 1 129 ? -9.282 -2.019 8.018 1.00 93.94 129 LEU A C 1
ATOM 1040 O O . LEU A 1 129 ? -8.818 -2.429 6.960 1.00 93.94 129 LEU A O 1
ATOM 1044 N N . LEU A 1 130 ? -10.564 -2.189 8.351 1.00 93.38 130 LEU A N 1
ATOM 1045 C CA . LEU A 1 130 ? -11.481 -3.039 7.585 1.00 93.38 130 LEU A CA 1
ATOM 1046 C C . LEU A 1 130 ? -12.242 -2.288 6.491 1.00 93.38 130 LEU A C 1
ATOM 1048 O O . LEU A 1 130 ? -12.485 -2.846 5.424 1.00 93.38 130 LEU A O 1
ATOM 1052 N N . LEU A 1 131 ? -12.613 -1.030 6.725 1.00 92.75 131 LEU A N 1
ATOM 1053 C CA . LEU A 1 131 ? -13.491 -0.281 5.828 1.00 92.75 131 LEU A CA 1
ATOM 1054 C C . LEU A 1 131 ? -12.837 0.009 4.465 1.00 92.75 131 LEU A C 1
ATOM 1056 O O . LEU A 1 131 ? -13.482 -0.286 3.458 1.00 92.75 131 LEU A O 1
ATOM 1060 N N . PRO A 1 132 ? -11.576 0.489 4.371 1.00 92.06 132 PRO A N 1
ATOM 1061 C CA . PRO A 1 132 ? -10.954 0.724 3.071 1.00 92.06 132 PRO A CA 1
ATOM 1062 C C . PRO A 1 132 ? -10.829 -0.558 2.228 1.00 92.06 132 PRO A C 1
ATOM 1064 O O . PRO A 1 132 ? -11.296 -0.535 1.088 1.00 92.06 132 PRO A O 1
ATOM 1067 N N . PRO A 1 133 ? -10.296 -1.692 2.735 1.00 91.56 133 PRO A N 1
ATOM 1068 C CA . PRO A 1 133 ? -10.219 -2.929 1.961 1.00 91.56 133 PRO A CA 1
ATOM 1069 C C . PRO A 1 133 ? -11.590 -3.486 1.580 1.00 91.56 133 PRO A C 1
ATOM 1071 O O . PRO A 1 133 ? -11.764 -3.879 0.435 1.00 91.56 133 PRO A O 1
ATOM 1074 N N . LEU A 1 134 ? -12.574 -3.490 2.488 1.00 92.19 134 LEU A N 1
ATOM 1075 C CA . LEU A 1 134 ? -13.911 -4.021 2.195 1.00 92.19 134 LEU A CA 1
ATOM 1076 C C . LEU A 1 134 ? -14.620 -3.207 1.114 1.00 92.19 134 LEU A C 1
ATOM 1078 O O . LEU A 1 134 ? -15.109 -3.770 0.137 1.00 92.19 134 LEU A O 1
ATOM 1082 N N . VAL A 1 135 ? -14.654 -1.882 1.265 1.00 90.75 135 VAL A N 1
ATOM 1083 C CA . VAL A 1 135 ? -15.356 -1.013 0.317 1.00 90.75 135 VAL A CA 1
ATOM 1084 C C . VAL A 1 135 ? -14.659 -1.030 -1.037 1.00 90.75 135 VAL A C 1
ATOM 1086 O O . VAL A 1 135 ? -15.322 -1.148 -2.062 1.00 90.75 135 VAL A O 1
ATOM 1089 N N . THR A 1 136 ? -13.327 -0.975 -1.067 1.00 89.75 136 THR A N 1
ATOM 1090 C CA . THR A 1 136 ? -12.591 -1.010 -2.338 1.00 89.75 136 THR A CA 1
ATOM 1091 C C . THR A 1 136 ? -12.677 -2.370 -3.013 1.00 89.75 136 THR A C 1
ATOM 1093 O O . THR A 1 136 ? -12.808 -2.399 -4.228 1.00 89.75 136 THR A O 1
ATOM 1096 N N . PHE A 1 137 ? -12.691 -3.477 -2.264 1.00 89.31 137 PHE A N 1
ATOM 1097 C CA . PHE A 1 137 ? -12.890 -4.820 -2.811 1.00 89.31 137 PHE A CA 1
ATOM 1098 C C . PHE A 1 137 ? -14.268 -4.953 -3.462 1.00 89.31 137 PHE A C 1
ATOM 1100 O O . PHE A 1 137 ? -14.367 -5.411 -4.595 1.00 89.31 137 PHE A O 1
ATOM 1107 N N . VAL A 1 138 ? -15.318 -4.482 -2.779 1.00 90.44 138 VAL A N 1
ATOM 1108 C CA . VAL A 1 138 ? -16.685 -4.483 -3.313 1.00 90.44 138 VAL A CA 1
ATOM 1109 C C . VAL A 1 138 ? -16.780 -3.580 -4.542 1.00 90.44 138 VAL A C 1
ATOM 1111 O O . VAL A 1 138 ? -17.204 -4.034 -5.596 1.00 90.44 138 VAL A O 1
ATOM 1114 N N . ILE A 1 139 ? -16.316 -2.329 -4.470 1.00 87.25 139 ILE A N 1
ATOM 1115 C CA . ILE A 1 139 ? -16.360 -1.419 -5.627 1.00 87.25 139 ILE A CA 1
ATOM 1116 C C . ILE A 1 139 ? -15.533 -1.969 -6.804 1.00 87.25 139 ILE A C 1
ATOM 1118 O O . ILE A 1 139 ? -15.862 -1.711 -7.963 1.00 87.25 139 ILE A O 1
ATOM 1122 N N . SER A 1 140 ? -14.516 -2.790 -6.522 1.00 86.38 140 SER A N 1
ATOM 1123 C CA . SER A 1 140 ? -13.656 -3.386 -7.539 1.00 86.38 140 SER A CA 1
ATOM 1124 C C . SER A 1 140 ? -14.337 -4.326 -8.523 1.00 86.38 140 SER A C 1
ATOM 1126 O O . SER A 1 140 ? -13.751 -4.591 -9.573 1.00 86.38 140 SER A O 1
ATOM 1128 N N . PHE A 1 141 ? -15.560 -4.777 -8.237 1.00 84.62 141 PHE A N 1
ATOM 1129 C CA . PHE A 1 141 ? -16.373 -5.502 -9.212 1.00 84.62 141 PHE A CA 1
ATOM 1130 C C . PHE A 1 141 ? -16.847 -4.612 -10.372 1.00 84.62 141 PHE A C 1
ATOM 1132 O O . PHE A 1 141 ? -17.094 -5.123 -11.461 1.00 84.62 141 PHE A O 1
ATOM 1139 N N . TRP A 1 142 ? -16.931 -3.292 -10.171 1.00 84.25 142 TRP A N 1
ATOM 1140 C CA . TRP A 1 142 ? -17.352 -2.332 -11.200 1.00 84.25 142 TRP A CA 1
ATOM 1141 C C . TRP A 1 142 ? -16.214 -1.424 -11.671 1.00 84.25 142 TRP A C 1
ATOM 1143 O O . TRP A 1 142 ? -16.129 -1.103 -12.854 1.00 84.25 142 TRP A O 1
ATOM 1153 N N . LEU A 1 143 ? -15.343 -0.988 -10.757 1.00 77.88 143 LEU A N 1
ATOM 1154 C CA . LEU A 1 143 ? -14.194 -0.132 -11.054 1.00 77.88 143 LEU A CA 1
ATOM 1155 C C . LEU A 1 143 ? -12.960 -0.698 -10.359 1.00 77.88 143 LEU A C 1
ATOM 1157 O O . LEU A 1 143 ? -12.973 -0.708 -9.134 1.00 77.88 143 LEU A O 1
ATOM 1161 N N . PRO A 1 144 ? -11.889 -1.096 -11.067 1.00 76.50 144 PRO A N 1
ATOM 1162 C CA . PRO A 1 144 ? -10.757 -1.806 -10.475 1.00 76.50 144 PRO A CA 1
ATOM 1163 C C . PRO A 1 144 ? -9.931 -0.899 -9.543 1.00 76.50 144 PRO A C 1
ATOM 1165 O O . PRO A 1 144 ? -8.917 -0.320 -9.926 1.00 76.50 144 PRO A O 1
ATOM 1168 N N . LEU A 1 145 ? -10.406 -0.734 -8.308 1.00 82.06 145 LEU A N 1
ATOM 1169 C CA . LEU A 1 145 ? -9.838 0.150 -7.289 1.00 82.06 145 LEU A CA 1
ATOM 1170 C C . LEU A 1 145 ? -8.948 -0.607 -6.303 1.00 82.06 145 LEU A C 1
ATOM 1172 O O . LEU A 1 145 ? -8.095 -0.002 -5.657 1.00 82.06 145 LEU A O 1
ATOM 1176 N N . PHE A 1 146 ? -9.118 -1.920 -6.172 1.00 84.88 146 PHE A N 1
ATOM 1177 C CA . PHE A 1 146 ? -8.406 -2.693 -5.164 1.00 84.88 146 PHE A CA 1
ATOM 1178 C C . PHE A 1 146 ? -6.954 -2.949 -5.585 1.00 84.88 146 PHE A C 1
ATOM 1180 O O . PHE A 1 146 ? -6.633 -3.915 -6.275 1.00 84.88 146 PHE A O 1
ATOM 1187 N N . PHE A 1 147 ? -6.052 -2.073 -5.144 1.00 83.44 147 PHE A N 1
ATOM 1188 C CA . PHE A 1 147 ? -4.618 -2.232 -5.358 1.00 83.44 147 PHE A CA 1
ATOM 1189 C C . PHE A 1 147 ? -3.860 -2.086 -4.032 1.00 83.44 147 PHE A C 1
ATOM 1191 O O . PHE A 1 147 ? -4.042 -1.072 -3.350 1.00 83.44 147 PHE A O 1
ATOM 1198 N N . PRO A 1 148 ? -2.960 -3.027 -3.671 1.00 85.69 148 PRO A N 1
ATOM 1199 C CA . PRO A 1 148 ? -2.288 -3.022 -2.369 1.00 85.69 148 PRO A CA 1
ATOM 1200 C C . PRO A 1 148 ? -1.599 -1.698 -2.015 1.00 85.69 148 PRO A C 1
ATOM 1202 O O . PRO A 1 148 ? -1.688 -1.239 -0.879 1.00 85.69 148 PRO A O 1
ATOM 1205 N N . ARG A 1 149 ? -0.992 -1.026 -3.004 1.00 83.31 149 ARG A N 1
ATOM 1206 C CA . ARG A 1 149 ? -0.298 0.261 -2.813 1.00 83.31 149 ARG A CA 1
ATOM 1207 C C . ARG A 1 149 ? -1.203 1.386 -2.302 1.00 83.31 149 ARG A C 1
ATOM 1209 O O . ARG A 1 149 ? -0.744 2.222 -1.537 1.00 83.31 149 ARG A O 1
ATOM 1216 N N . TYR A 1 150 ? -2.478 1.404 -2.696 1.00 84.50 150 TYR A N 1
ATOM 1217 C CA . TYR A 1 150 ? -3.433 2.425 -2.244 1.00 84.50 150 TYR A CA 1
ATOM 1218 C C . TYR A 1 150 ? -3.970 2.133 -0.841 1.00 84.50 150 TYR A C 1
ATOM 1220 O O . TYR A 1 150 ? -4.425 3.032 -0.138 1.00 84.50 150 TYR A O 1
ATOM 1228 N N . LEU A 1 151 ? -3.869 0.876 -0.412 1.00 89.44 151 LEU A N 1
ATOM 1229 C CA . LEU A 1 151 ? -4.287 0.404 0.902 1.00 89.44 151 LEU A CA 1
ATOM 1230 C C . LEU A 1 151 ? -3.136 0.403 1.921 1.00 89.44 151 LEU A C 1
ATOM 1232 O O . LEU A 1 151 ? -3.316 -0.072 3.039 1.00 89.44 151 LEU A O 1
ATOM 1236 N N . LEU A 1 152 ? -1.983 1.011 1.600 1.00 89.62 152 LEU A N 1
ATOM 1237 C CA . LEU A 1 152 ? -0.910 1.276 2.574 1.00 89.62 152 LEU A CA 1
ATOM 1238 C C . LEU A 1 152 ? -1.390 2.096 3.768 1.00 89.62 152 LEU A C 1
ATOM 1240 O O . LEU A 1 152 ? -0.847 1.977 4.863 1.00 89.62 152 LEU A O 1
ATOM 1244 N N . ILE A 1 153 ? -2.444 2.887 3.578 1.00 88.38 153 ILE A N 1
ATOM 1245 C CA . ILE A 1 153 ? -3.081 3.630 4.658 1.00 88.38 153 ILE A CA 1
ATOM 1246 C C . ILE A 1 153 ? -3.563 2.702 5.795 1.00 88.38 153 ILE A C 1
ATOM 1248 O O . ILE A 1 153 ? -3.573 3.105 6.955 1.00 88.38 153 ILE A O 1
ATOM 1252 N N . CYS A 1 154 ? -3.866 1.431 5.499 1.00 92.12 154 CYS A N 1
ATOM 1253 C CA . CYS A 1 154 ? -4.260 0.417 6.478 1.00 92.12 154 CYS A CA 1
ATOM 1254 C C . CYS A 1 154 ? -3.091 -0.130 7.316 1.00 92.12 154 CYS A C 1
ATOM 1256 O O . CYS A 1 154 ? -3.329 -0.827 8.301 1.00 92.12 154 CYS A O 1
ATOM 1258 N N . LEU A 1 155 ? -1.838 0.195 6.985 1.00 92.62 155 LEU A N 1
ATOM 1259 C CA . LEU A 1 155 ? -0.667 -0.288 7.719 1.00 92.62 155 LEU A CA 1
ATOM 1260 C C . LEU A 1 155 ? -0.646 0.210 9.165 1.00 92.62 155 LEU A C 1
ATOM 1262 O O . LEU A 1 155 ? -0.499 -0.578 10.097 1.00 92.62 155 LEU A O 1
ATOM 1266 N N . ALA A 1 156 ? -0.832 1.515 9.360 1.00 92.56 156 ALA A N 1
ATOM 1267 C CA . ALA A 1 156 ? -0.851 2.119 10.687 1.00 92.56 156 ALA A CA 1
ATOM 1268 C C . ALA A 1 156 ? -1.929 1.501 11.604 1.00 92.56 156 ALA A C 1
ATOM 1270 O O . ALA A 1 156 ? -1.569 1.029 12.686 1.00 92.56 156 ALA A O 1
ATOM 1271 N N . PRO A 1 157 ? -3.220 1.418 11.208 1.00 93.75 157 PRO A N 1
ATOM 1272 C CA . PRO A 1 157 ? -4.226 0.777 12.049 1.00 93.75 157 PRO A CA 1
ATOM 1273 C C . PRO A 1 157 ? -3.963 -0.721 12.237 1.00 93.75 157 PRO A C 1
ATOM 1275 O O . PRO A 1 157 ? -4.260 -1.243 13.307 1.00 93.75 157 PRO A O 1
ATOM 1278 N N . PHE A 1 158 ? -3.350 -1.413 11.271 1.00 94.75 158 PHE A N 1
ATOM 1279 C CA . PHE A 1 158 ? -2.988 -2.821 11.436 1.00 94.75 158 PHE A CA 1
ATOM 1280 C C . PHE A 1 158 ? -1.963 -3.034 12.558 1.00 94.75 158 PHE A C 1
ATOM 1282 O O . PHE A 1 158 ? -2.171 -3.865 13.446 1.00 94.75 158 PHE A O 1
ATOM 1289 N N . VAL A 1 159 ? -0.894 -2.232 12.569 1.00 94.38 159 VAL A N 1
ATOM 1290 C CA . VAL A 1 159 ? 0.147 -2.286 13.605 1.00 94.38 159 VAL A CA 1
ATOM 1291 C C . VAL A 1 159 ? -0.410 -1.881 14.972 1.00 94.38 159 VAL A C 1
ATOM 1293 O O . VAL A 1 159 ? -0.120 -2.548 15.966 1.00 94.38 159 VAL A O 1
ATOM 1296 N N . LEU A 1 160 ? -1.245 -0.837 15.032 1.00 94.88 160 LEU A N 1
ATOM 1297 C CA . LEU A 1 160 ? -1.899 -0.401 16.273 1.00 94.88 160 LEU A CA 1
ATOM 1298 C C . LEU A 1 160 ? -2.856 -1.462 16.830 1.00 94.88 160 LEU A C 1
ATOM 1300 O O . LEU A 1 160 ? -2.905 -1.692 18.035 1.00 94.88 160 LEU A O 1
ATOM 1304 N N . LEU A 1 161 ? -3.604 -2.150 15.967 1.00 94.75 161 LEU A N 1
ATOM 1305 C CA . LEU A 1 161 ? -4.503 -3.211 16.408 1.00 94.75 161 LEU A CA 1
ATOM 1306 C C . LEU A 1 161 ? -3.724 -4.418 16.947 1.00 94.75 161 LEU A C 1
ATOM 1308 O O . LEU A 1 161 ? -4.107 -5.012 17.954 1.00 94.75 161 LEU A O 1
ATOM 1312 N N . ALA A 1 162 ? -2.609 -4.767 16.301 1.00 93.75 162 ALA A N 1
ATOM 1313 C CA . ALA A 1 162 ? -1.725 -5.824 16.780 1.00 93.75 162 ALA A CA 1
ATOM 1314 C C . ALA A 1 162 ? -1.068 -5.464 18.127 1.00 93.75 162 ALA A C 1
ATOM 1316 O O . ALA A 1 162 ? -0.996 -6.311 19.020 1.00 93.75 162 ALA A O 1
ATOM 1317 N N . SER A 1 163 ? -0.632 -4.212 18.316 1.00 93.00 163 SER A N 1
ATOM 1318 C CA . SER A 1 163 ? -0.054 -3.768 19.591 1.00 93.00 163 SER A CA 1
ATOM 1319 C C . SER A 1 163 ? -1.083 -3.801 20.725 1.00 93.00 163 SER A C 1
ATOM 1321 O O . SER A 1 163 ? -0.761 -4.233 21.837 1.00 93.00 163 SER A O 1
ATOM 1323 N N . GLN A 1 164 ? -2.337 -3.444 20.437 1.00 92.25 164 GLN A N 1
ATOM 1324 C CA . GLN A 1 164 ? -3.432 -3.533 21.396 1.00 92.25 164 GLN A CA 1
ATOM 1325 C C . GLN A 1 164 ? -3.661 -4.978 21.858 1.00 92.25 164 GLN A C 1
ATOM 1327 O O . GLN A 1 164 ? -3.712 -5.247 23.057 1.00 92.25 164 GLN A O 1
ATOM 1332 N N . GLY A 1 165 ? -3.700 -5.940 20.931 1.00 89.75 165 GLY A N 1
ATOM 1333 C CA . GLY A 1 165 ? -3.898 -7.351 21.284 1.00 89.75 165 GLY A CA 1
ATOM 1334 C C . GLY A 1 165 ? -2.750 -7.940 22.106 1.00 89.75 165 GLY A C 1
ATOM 1335 O O . GLY A 1 165 ? -2.971 -8.761 23.000 1.00 8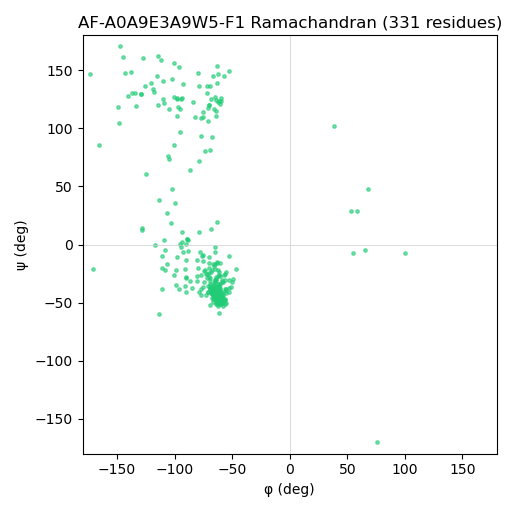9.75 165 GLY A O 1
ATOM 1336 N N . LEU A 1 166 ? -1.519 -7.472 21.874 1.00 89.69 166 LEU A N 1
ATOM 1337 C CA . LEU A 1 166 ? -0.354 -7.871 22.665 1.00 89.69 166 LEU A CA 1
ATOM 1338 C C . LEU A 1 166 ? -0.384 -7.283 24.088 1.00 89.69 166 LEU A C 1
ATOM 1340 O O . LEU A 1 166 ? 0.037 -7.931 25.051 1.00 89.69 166 LEU A O 1
ATOM 1344 N N . THR A 1 167 ? -0.891 -6.058 24.234 1.00 88.06 167 THR A N 1
ATOM 1345 C CA . THR A 1 167 ? -0.919 -5.311 25.500 1.00 88.06 167 THR A CA 1
ATOM 1346 C C . THR A 1 167 ? -2.155 -5.579 26.356 1.00 88.06 167 THR A C 1
ATOM 1348 O O . THR A 1 167 ? -2.176 -5.192 27.527 1.00 88.06 167 THR A O 1
ATOM 1351 N N . GLU A 1 168 ? -3.129 -6.343 25.864 1.00 79.69 168 GLU A N 1
ATOM 1352 C CA . GLU A 1 168 ? -4.369 -6.592 26.600 1.00 79.69 168 GLU A CA 1
ATOM 1353 C C . GLU A 1 168 ? -4.230 -7.630 27.739 1.00 79.69 168 GLU A C 1
ATOM 1355 O O . GLU A 1 168 ? -4.936 -7.565 28.744 1.00 79.69 168 GLU A O 1
ATOM 1360 N N . ARG A 1 169 ? -3.273 -8.574 27.667 1.00 72.00 169 ARG A N 1
ATOM 1361 C CA . ARG A 1 169 ? -3.097 -9.625 28.705 1.00 72.00 169 ARG A CA 1
ATOM 1362 C C . ARG A 1 169 ? -2.017 -9.341 29.746 1.00 72.00 169 ARG A C 1
ATOM 1364 O O . ARG A 1 169 ? -0.848 -9.483 29.418 1.00 72.00 169 ARG A O 1
ATOM 1371 N N . ARG A 1 170 ? -2.372 -9.080 31.008 1.00 63.44 170 ARG A N 1
ATOM 1372 C CA . ARG A 1 170 ? -1.477 -8.689 32.133 1.00 63.44 170 ARG A CA 1
ATOM 1373 C C . ARG A 1 170 ? -0.172 -9.500 32.332 1.00 63.44 170 ARG A C 1
ATOM 1375 O O . ARG A 1 170 ? 0.756 -8.997 32.956 1.00 63.44 170 ARG A O 1
ATOM 1382 N N . LYS A 1 171 ? -0.053 -10.733 31.820 1.00 69.12 171 LYS A N 1
ATOM 1383 C CA . LYS A 1 171 ? 1.179 -11.540 31.938 1.00 69.12 171 LYS A CA 1
ATOM 1384 C C . LYS A 1 171 ? 2.262 -11.022 30.977 1.00 69.12 171 LYS A C 1
ATOM 1386 O O . LYS A 1 171 ? 2.159 -11.211 29.769 1.00 69.12 171 LYS A O 1
ATOM 1391 N N . MET A 1 172 ? 3.320 -10.413 31.521 1.00 63.56 172 MET A N 1
ATOM 1392 C CA . MET A 1 172 ? 4.386 -9.762 30.738 1.00 63.56 172 MET A CA 1
ATOM 1393 C C . MET A 1 172 ? 5.325 -10.721 29.988 1.00 63.56 172 MET A C 1
ATOM 1395 O O . MET A 1 172 ? 5.852 -10.353 28.945 1.00 63.56 172 MET A O 1
ATOM 1399 N N . ARG A 1 173 ? 5.533 -11.950 30.481 1.00 76.12 173 ARG A N 1
ATOM 1400 C CA . ARG A 1 173 ? 6.568 -12.866 29.955 1.00 76.12 173 ARG A CA 1
ATOM 1401 C C . ARG A 1 173 ? 6.407 -13.263 28.472 1.00 76.12 173 ARG A C 1
ATOM 1403 O O . ARG A 1 173 ? 7.366 -13.084 27.730 1.00 76.12 173 ARG A O 1
ATOM 1410 N N . PRO A 1 174 ? 5.242 -13.741 27.988 1.00 82.38 174 PRO A N 1
ATOM 1411 C CA . PRO A 1 174 ? 5.109 -14.138 26.581 1.00 82.38 174 PRO A CA 1
ATOM 1412 C C . PRO A 1 174 ? 5.126 -12.950 25.606 1.00 82.38 174 PRO A C 1
ATOM 1414 O O . PRO A 1 174 ? 5.416 -13.134 24.427 1.00 82.38 174 PRO A O 1
ATOM 1417 N N . ARG A 1 175 ? 4.849 -11.726 26.083 1.00 87.00 175 ARG A N 1
ATOM 1418 C CA . ARG A 1 175 ? 4.798 -10.528 25.232 1.00 87.00 175 ARG A CA 1
ATOM 1419 C C . ARG A 1 175 ? 6.156 -10.200 24.625 1.00 87.00 175 ARG A C 1
ATOM 1421 O O . ARG A 1 175 ? 6.233 -9.924 23.435 1.00 87.00 175 ARG A O 1
ATOM 1428 N N . TRP A 1 17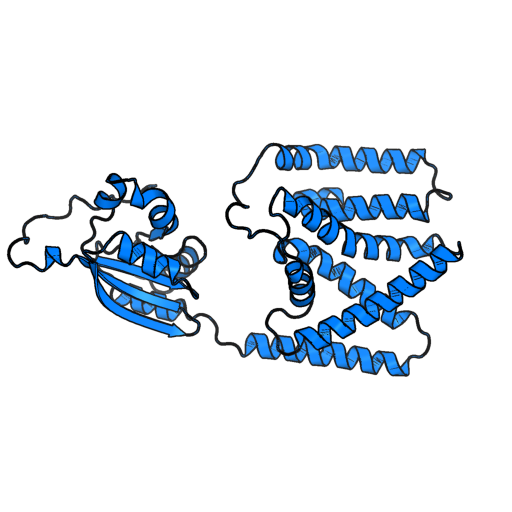6 ? 7.215 -10.267 25.431 1.00 90.25 176 TRP A N 1
ATOM 1429 C CA . TRP A 1 176 ? 8.579 -9.991 24.976 1.00 90.25 176 TRP A CA 1
ATOM 1430 C C . TRP A 1 176 ? 9.070 -11.026 23.964 1.00 90.25 176 TRP A C 1
ATOM 1432 O O . TRP A 1 176 ? 9.722 -10.654 22.996 1.00 90.25 176 TRP A O 1
ATOM 1442 N N . GLY A 1 177 ? 8.688 -12.298 24.131 1.00 91.62 177 GLY A N 1
ATOM 1443 C CA . GLY A 1 177 ? 8.982 -13.346 23.151 1.00 91.62 177 GLY A CA 1
ATOM 1444 C C . GLY A 1 177 ? 8.307 -13.088 21.802 1.00 91.62 177 GLY A C 1
ATOM 1445 O O . GLY A 1 177 ? 8.966 -13.129 20.767 1.00 91.62 177 GLY A O 1
ATOM 1446 N N . ILE A 1 178 ? 7.013 -12.744 21.809 1.00 91.19 178 ILE A N 1
ATOM 1447 C CA . ILE A 1 178 ? 6.273 -12.386 20.587 1.00 91.19 178 ILE A CA 1
ATOM 1448 C C . ILE A 1 178 ? 6.871 -11.137 19.933 1.00 91.19 178 ILE A C 1
ATOM 1450 O O . ILE A 1 178 ? 7.078 -11.124 18.724 1.00 91.19 178 ILE A O 1
ATOM 1454 N N . LEU A 1 179 ? 7.183 -10.104 20.718 1.00 92.50 179 LEU A N 1
ATOM 1455 C CA . LEU A 1 179 ? 7.768 -8.869 20.202 1.00 92.50 179 LEU A CA 1
ATOM 1456 C C . LEU A 1 179 ? 9.155 -9.109 19.591 1.00 92.50 179 LEU A C 1
ATOM 1458 O O . LEU A 1 179 ? 9.422 -8.631 18.493 1.00 92.50 179 LEU A O 1
ATOM 1462 N N . GLY A 1 180 ? 10.007 -9.887 20.265 1.00 94.19 180 GLY A N 1
ATOM 1463 C CA . GLY A 1 180 ? 11.312 -10.294 19.746 1.00 94.19 180 GLY A CA 1
ATOM 1464 C C . GLY A 1 180 ? 11.193 -11.104 18.454 1.00 94.19 180 GLY A C 1
ATOM 1465 O O . GLY A 1 180 ? 11.968 -10.890 17.526 1.00 94.19 180 GLY A O 1
ATOM 1466 N N . LEU A 1 181 ? 10.176 -11.965 18.350 1.00 94.06 181 LEU A N 1
ATOM 1467 C CA . LEU A 1 181 ? 9.889 -12.720 17.131 1.00 94.06 181 LEU A CA 1
ATOM 1468 C C . LEU A 1 181 ? 9.429 -11.810 15.981 1.00 94.06 181 LEU A C 1
ATOM 1470 O O . LEU A 1 181 ? 9.959 -11.934 14.879 1.00 94.06 181 LEU A O 1
ATOM 1474 N N . ILE A 1 182 ? 8.501 -10.871 16.226 1.00 93.88 182 ILE A N 1
ATOM 1475 C CA . ILE A 1 182 ? 8.099 -9.854 15.233 1.00 93.88 182 ILE A CA 1
ATOM 1476 C C . ILE A 1 1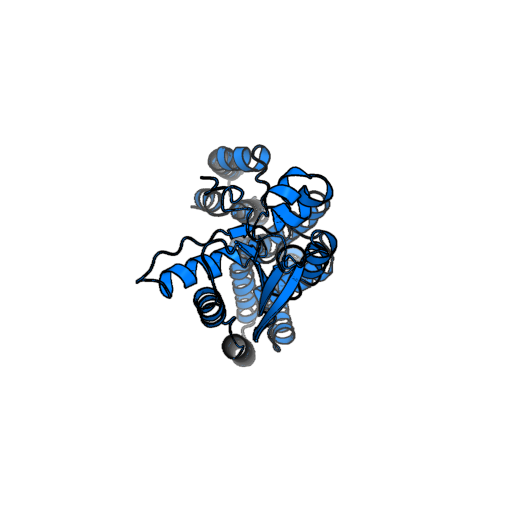82 ? 9.337 -9.088 14.767 1.00 93.88 182 ILE A C 1
ATOM 1478 O O . ILE A 1 182 ? 9.577 -8.980 13.569 1.00 93.88 182 ILE A O 1
ATOM 1482 N N . PHE A 1 183 ? 10.142 -8.592 15.707 1.00 94.31 183 PHE A N 1
ATOM 1483 C CA . PHE A 1 183 ? 11.327 -7.799 15.406 1.00 94.31 183 PHE A CA 1
ATOM 1484 C C . PHE A 1 183 ? 12.352 -8.582 14.576 1.00 94.31 183 PHE A C 1
ATOM 1486 O O . PHE A 1 183 ? 12.791 -8.095 13.537 1.00 94.31 183 PHE A O 1
ATOM 1493 N N . GLY A 1 184 ? 12.686 -9.812 14.978 1.00 94.69 184 GLY A N 1
ATOM 1494 C CA . GLY A 1 184 ? 13.643 -10.658 14.264 1.00 94.69 184 GLY A CA 1
ATOM 1495 C C . GLY A 1 184 ? 13.183 -11.021 12.849 1.00 94.69 184 GLY A C 1
ATOM 1496 O O . GLY A 1 184 ? 13.964 -10.933 11.903 1.00 94.69 184 GLY A O 1
ATOM 1497 N N . LEU A 1 185 ? 11.903 -11.362 12.672 1.00 93.31 185 LEU A N 1
ATOM 1498 C CA . LEU A 1 185 ? 11.328 -11.668 11.356 1.00 93.31 185 LEU A CA 1
ATOM 1499 C C . LEU A 1 185 ? 11.242 -10.425 10.455 1.00 93.31 185 LEU A C 1
ATOM 1501 O O . LEU A 1 185 ? 11.501 -10.521 9.251 1.00 93.31 185 LEU A O 1
ATOM 1505 N N . SER A 1 186 ? 10.911 -9.261 11.018 1.00 91.88 186 SER A N 1
ATOM 1506 C CA . SER A 1 186 ? 10.917 -7.983 10.299 1.00 91.88 186 SER A CA 1
ATOM 1507 C C . SER A 1 186 ? 12.330 -7.608 9.860 1.00 91.88 186 SER A C 1
ATOM 1509 O O . SER A 1 186 ? 12.542 -7.304 8.688 1.00 91.88 186 SER A O 1
ATOM 1511 N N . LEU A 1 187 ? 13.317 -7.713 10.754 1.00 92.94 187 LEU A N 1
ATOM 1512 C CA . LEU A 1 187 ? 14.716 -7.434 10.434 1.00 92.94 187 LEU A CA 1
ATOM 1513 C C . LEU A 1 187 ? 15.248 -8.395 9.366 1.00 92.94 187 LEU A C 1
ATOM 1515 O O . LEU A 1 187 ? 15.884 -7.960 8.410 1.00 92.94 187 LEU A O 1
ATOM 1519 N N . GLY A 1 188 ? 14.914 -9.685 9.466 1.00 91.25 188 GLY A N 1
ATOM 1520 C CA . GLY A 1 188 ? 15.239 -10.676 8.442 1.00 91.25 188 GLY A CA 1
ATOM 1521 C C . GLY A 1 188 ? 14.587 -10.375 7.088 1.00 91.25 188 GLY A C 1
ATOM 1522 O O . GLY A 1 188 ? 15.201 -10.598 6.047 1.00 91.25 188 GLY A O 1
ATOM 1523 N N . SER A 1 189 ? 13.368 -9.830 7.082 1.00 89.19 189 SER A N 1
ATOM 1524 C CA . SER A 1 189 ? 12.680 -9.412 5.851 1.00 89.19 189 SER A CA 1
ATOM 1525 C C . SER A 1 189 ? 13.354 -8.201 5.206 1.00 89.19 189 SER A C 1
ATOM 1527 O O . SER A 1 189 ? 13.553 -8.192 3.993 1.00 89.19 189 SER A O 1
ATOM 1529 N N . VAL A 1 190 ? 13.764 -7.221 6.015 1.00 89.75 190 VAL A N 1
ATOM 1530 C CA . VAL A 1 190 ? 14.527 -6.050 5.561 1.00 89.75 190 VAL A CA 1
ATOM 1531 C C . VAL A 1 190 ? 15.889 -6.474 5.015 1.00 89.75 190 VAL A C 1
ATOM 1533 O O . VAL A 1 190 ? 16.238 -6.100 3.899 1.00 89.75 190 VAL A O 1
ATOM 1536 N N . ALA A 1 191 ? 16.632 -7.305 5.749 1.00 90.25 191 ALA A N 1
ATOM 1537 C CA . ALA A 1 191 ? 17.920 -7.827 5.299 1.00 90.25 191 ALA A CA 1
ATOM 1538 C C . ALA A 1 191 ? 17.777 -8.557 3.958 1.00 90.25 191 ALA A C 1
ATOM 1540 O O . ALA A 1 191 ? 18.493 -8.252 3.011 1.00 90.25 191 ALA A O 1
ATOM 1541 N N . TYR A 1 192 ? 16.783 -9.441 3.841 1.00 88.12 192 TYR A N 1
ATOM 1542 C CA . TYR A 1 192 ? 16.495 -10.150 2.599 1.00 88.12 192 TYR A CA 1
ATOM 1543 C C . TYR A 1 192 ? 16.165 -9.206 1.434 1.00 88.12 192 TYR A C 1
ATOM 1545 O O . TYR A 1 192 ? 16.628 -9.441 0.320 1.00 88.12 192 TYR A O 1
ATOM 1553 N N . TYR A 1 193 ? 15.394 -8.141 1.676 1.00 85.69 193 TYR A N 1
ATOM 1554 C CA . TYR A 1 193 ? 15.084 -7.132 0.662 1.00 85.69 193 TYR A CA 1
ATOM 1555 C C . TYR A 1 193 ? 16.349 -6.423 0.163 1.00 85.69 193 TYR A C 1
ATOM 1557 O O . TYR A 1 193 ? 16.549 -6.311 -1.043 1.00 85.69 193 TYR A O 1
ATOM 1565 N N . TYR A 1 194 ? 17.235 -6.004 1.071 1.00 87.19 194 TYR A N 1
ATOM 1566 C CA . TYR A 1 194 ? 18.482 -5.322 0.710 1.00 87.19 194 TYR A CA 1
ATOM 1567 C C . TYR A 1 194 ? 19.555 -6.245 0.123 1.00 87.19 194 TYR A C 1
ATOM 1569 O O . TYR A 1 194 ? 20.425 -5.766 -0.597 1.00 87.19 194 TYR A O 1
ATOM 1577 N N . SER A 1 195 ? 19.499 -7.551 0.393 1.00 86.94 195 SER A N 1
ATOM 1578 C CA . SER A 1 195 ? 20.377 -8.534 -0.251 1.00 86.94 195 SER A CA 1
ATOM 1579 C C . SER A 1 195 ? 19.981 -8.843 -1.693 1.00 86.94 195 SER A C 1
ATOM 1581 O O . SER A 1 195 ? 20.764 -9.469 -2.409 1.00 86.94 195 SER A O 1
ATOM 1583 N N . ARG A 1 196 ? 18.774 -8.461 -2.137 1.00 81.75 196 ARG A N 1
ATOM 1584 C CA . ARG A 1 196 ? 18.402 -8.652 -3.538 1.00 81.75 196 ARG A CA 1
ATOM 1585 C C . ARG A 1 196 ? 19.221 -7.706 -4.414 1.00 81.75 196 ARG A C 1
ATOM 1587 O O . ARG A 1 196 ? 19.350 -6.528 -4.070 1.00 81.75 196 ARG A O 1
ATOM 1594 N N . PRO A 1 197 ? 19.750 -8.198 -5.549 1.00 81.19 197 PRO A N 1
ATOM 1595 C CA . PRO A 1 197 ? 20.351 -7.307 -6.522 1.00 81.19 197 PRO A CA 1
ATOM 1596 C C . PRO A 1 197 ? 19.299 -6.268 -6.932 1.00 81.19 197 PRO A C 1
ATOM 1598 O O . PRO A 1 197 ? 18.101 -6.564 -6.962 1.00 81.19 197 PRO A O 1
ATOM 1601 N N . LYS A 1 198 ? 19.748 -5.042 -7.189 1.00 80.88 198 LYS A N 1
ATOM 1602 C CA . LYS A 1 198 ? 18.908 -3.967 -7.724 1.00 80.88 198 LYS A CA 1
ATOM 1603 C C . LYS A 1 198 ? 19.086 -3.905 -9.234 1.00 80.88 198 LYS A C 1
ATOM 1605 O O . LYS A 1 198 ? 20.149 -4.269 -9.734 1.00 80.88 198 LYS A O 1
ATOM 1610 N N . ASP A 1 199 ? 18.062 -3.424 -9.928 1.00 84.12 199 ASP A N 1
ATOM 1611 C CA . ASP A 1 199 ? 18.104 -3.245 -11.377 1.00 84.12 199 ASP A CA 1
ATOM 1612 C C . ASP A 1 199 ? 19.239 -2.287 -11.756 1.00 84.12 199 ASP A C 1
ATOM 1614 O O . ASP A 1 199 ? 19.289 -1.144 -11.287 1.00 84.12 199 ASP A O 1
ATOM 1618 N N . ASP A 1 200 ? 20.154 -2.747 -12.610 1.00 87.50 200 ASP A N 1
ATOM 1619 C CA . ASP A 1 200 ? 21.317 -1.962 -13.028 1.00 87.50 200 ASP A CA 1
ATOM 1620 C C . ASP A 1 200 ? 20.992 -1.073 -14.237 1.00 87.50 200 ASP A C 1
ATOM 1622 O O . ASP A 1 200 ? 21.532 -1.201 -15.340 1.00 87.50 200 ASP A O 1
ATOM 1626 N N . TRP A 1 201 ? 20.074 -0.135 -14.010 1.00 88.00 201 TRP A N 1
ATOM 1627 C CA . TRP A 1 201 ? 19.681 0.873 -14.995 1.00 88.00 201 TRP A CA 1
ATOM 1628 C C . TRP A 1 201 ? 20.848 1.762 -15.428 1.00 88.00 201 TRP A C 1
ATOM 1630 O O . TRP A 1 201 ? 20.858 2.270 -16.552 1.00 88.00 201 TRP A O 1
ATOM 1640 N N . ARG A 1 202 ? 21.851 1.933 -14.559 1.00 88.06 202 ARG A N 1
ATOM 1641 C CA . ARG A 1 202 ? 23.049 2.717 -14.860 1.00 88.06 202 ARG A CA 1
ATOM 1642 C C . ARG A 1 202 ? 23.902 2.006 -15.906 1.00 88.06 202 ARG A C 1
ATOM 1644 O O . ARG A 1 202 ? 24.244 2.629 -16.912 1.00 88.06 202 ARG A O 1
ATOM 1651 N N . ALA A 1 203 ? 24.229 0.730 -15.703 1.00 89.06 203 ALA A N 1
ATOM 1652 C CA . ALA A 1 203 ? 24.994 -0.046 -16.674 1.00 89.06 203 ALA A CA 1
ATOM 1653 C C . ALA A 1 203 ? 24.240 -0.214 -17.997 1.00 89.06 203 ALA A C 1
ATOM 1655 O O . ALA A 1 203 ? 24.852 -0.050 -19.055 1.00 89.06 203 ALA A O 1
ATOM 1656 N N . LEU A 1 204 ? 22.921 -0.448 -17.952 1.00 89.94 204 LEU A N 1
ATOM 1657 C CA . LEU A 1 204 ? 22.094 -0.499 -19.161 1.00 89.94 204 LEU A CA 1
ATOM 1658 C C . LEU A 1 204 ? 22.168 0.802 -19.945 1.00 89.94 204 LEU A C 1
ATOM 1660 O O . LEU A 1 204 ? 22.458 0.783 -21.138 1.00 89.94 204 LEU A O 1
ATOM 1664 N N . THR A 1 205 ? 21.957 1.934 -19.277 1.00 88.69 205 THR A N 1
ATOM 1665 C CA . THR A 1 205 ? 21.977 3.235 -19.951 1.00 88.69 205 THR A CA 1
ATOM 1666 C C . THR A 1 205 ? 23.374 3.565 -20.470 1.00 88.69 205 THR A C 1
ATOM 1668 O O . THR A 1 205 ? 23.507 4.122 -21.549 1.00 88.69 205 THR A O 1
ATOM 1671 N N . THR A 1 206 ? 24.430 3.163 -19.760 1.00 88.75 206 THR A N 1
ATOM 1672 C CA . THR A 1 206 ? 25.818 3.383 -20.200 1.00 88.75 206 THR A CA 1
ATOM 1673 C C . THR A 1 206 ? 26.125 2.587 -21.468 1.00 88.75 206 THR A C 1
ATOM 1675 O O . THR A 1 206 ? 26.672 3.141 -22.417 1.00 88.75 206 THR A O 1
ATOM 1678 N N . TYR A 1 207 ? 25.722 1.314 -21.511 1.00 88.81 207 TYR A N 1
ATOM 1679 C CA . TYR A 1 207 ? 25.849 0.473 -22.700 1.00 88.81 207 TYR A CA 1
ATOM 1680 C C . TYR A 1 207 ? 25.003 0.999 -23.866 1.00 88.81 207 TYR A C 1
ATOM 1682 O O . TYR A 1 207 ? 25.481 1.042 -24.996 1.00 88.81 207 TYR A O 1
ATOM 1690 N N . LEU A 1 208 ? 23.773 1.444 -23.593 1.00 87.56 208 LEU A N 1
ATOM 1691 C CA . LEU A 1 208 ? 22.906 2.035 -24.607 1.00 87.56 208 LEU A CA 1
ATOM 1692 C C . LEU A 1 208 ? 23.571 3.276 -25.206 1.00 87.56 208 LEU A C 1
ATOM 1694 O O . LEU A 1 208 ? 23.740 3.349 -26.416 1.00 87.56 208 LEU A O 1
ATOM 1698 N N . LEU A 1 209 ? 24.026 4.212 -24.369 1.00 86.88 209 LEU A N 1
ATOM 1699 C CA . LEU A 1 209 ? 24.652 5.456 -24.817 1.00 86.88 209 LEU A CA 1
ATOM 1700 C C . LEU A 1 209 ? 25.983 5.245 -25.547 1.00 86.88 209 LEU A C 1
ATOM 1702 O O . LEU A 1 209 ? 26.301 6.037 -26.429 1.00 86.88 209 LEU A O 1
ATOM 1706 N N . SER A 1 210 ? 26.756 4.206 -25.212 1.00 86.62 210 SER A N 1
ATOM 1707 C CA . SER A 1 210 ? 28.022 3.918 -25.900 1.00 86.62 210 SER A CA 1
ATOM 1708 C C . SER A 1 210 ? 27.833 3.344 -27.307 1.00 86.62 210 SER A C 1
ATOM 1710 O O . SER A 1 210 ? 28.747 3.437 -28.120 1.00 86.62 210 SER A O 1
ATOM 1712 N N . HIS A 1 211 ? 26.668 2.757 -27.597 1.00 86.62 211 HIS A N 1
ATOM 1713 C CA . HIS A 1 211 ? 26.336 2.174 -28.904 1.00 86.62 211 HIS A CA 1
ATOM 1714 C C . HIS A 1 211 ? 25.310 3.006 -29.688 1.00 86.62 211 HIS A C 1
ATOM 1716 O O . HIS A 1 211 ? 25.003 2.675 -30.838 1.00 86.62 211 HIS A O 1
ATOM 1722 N N . PHE A 1 212 ? 24.783 4.071 -29.077 1.00 83.69 212 PHE A N 1
ATOM 1723 C CA . PHE A 1 212 ? 23.756 4.930 -29.653 1.00 83.69 212 PHE A CA 1
ATOM 1724 C C . PHE A 1 212 ? 24.322 5.798 -30.779 1.00 83.69 212 PHE A C 1
ATOM 1726 O O . PHE A 1 212 ? 25.329 6.488 -30.606 1.00 83.69 212 PHE A O 1
ATOM 1733 N N . GLN A 1 213 ? 23.647 5.808 -31.925 1.00 81.25 213 GLN A N 1
ATOM 1734 C CA . GLN A 1 213 ? 23.998 6.640 -33.077 1.00 81.25 213 GLN A CA 1
ATOM 1735 C C . GLN A 1 213 ? 22.946 7.730 -33.320 1.00 81.25 213 GLN A C 1
ATOM 1737 O O . GLN A 1 213 ? 21.800 7.636 -32.881 1.00 81.25 213 GLN A O 1
ATOM 1742 N N . ARG A 1 214 ? 23.324 8.807 -34.026 1.00 73.38 214 ARG A N 1
ATOM 1743 C CA . ARG A 1 214 ? 22.353 9.837 -34.433 1.00 73.38 214 ARG A CA 1
ATOM 1744 C C . ARG A 1 214 ? 21.306 9.200 -35.352 1.00 73.38 214 ARG A C 1
ATOM 1746 O O . ARG A 1 214 ? 21.667 8.668 -36.393 1.00 73.38 214 ARG A O 1
ATOM 1753 N N . GLY A 1 215 ? 20.032 9.300 -34.974 1.00 70.75 215 GLY A N 1
ATOM 1754 C CA . GLY A 1 215 ? 18.910 8.705 -35.709 1.00 70.75 215 GLY A CA 1
ATOM 1755 C C . GLY A 1 215 ? 18.387 7.390 -35.122 1.00 70.75 215 GLY A C 1
ATOM 1756 O O . GLY A 1 215 ? 17.335 6.930 -35.564 1.00 70.75 215 GLY A O 1
ATOM 1757 N N . ASP A 1 216 ? 19.062 6.826 -34.113 1.00 77.44 216 ASP A N 1
ATOM 1758 C CA . ASP A 1 216 ? 18.542 5.699 -33.336 1.00 77.44 216 ASP A CA 1
ATOM 1759 C C . ASP A 1 216 ? 17.302 6.133 -32.524 1.00 77.44 216 ASP A C 1
ATOM 1761 O O . ASP A 1 216 ? 17.224 7.259 -32.021 1.00 77.44 216 ASP A O 1
ATOM 1765 N N . VAL A 1 217 ? 16.337 5.224 -32.359 1.00 78.38 217 VAL A N 1
ATOM 1766 C CA . VAL A 1 217 ? 15.144 5.431 -31.516 1.00 78.38 217 VAL A CA 1
ATOM 1767 C C . VAL A 1 217 ? 15.084 4.378 -30.424 1.00 78.38 217 VAL A C 1
ATOM 1769 O O . VAL A 1 217 ? 15.359 3.206 -30.672 1.00 78.38 217 VAL A O 1
ATOM 1772 N N . ILE A 1 218 ? 14.711 4.797 -29.213 1.00 79.75 218 ILE A N 1
ATOM 1773 C CA . ILE A 1 218 ? 14.487 3.894 -28.086 1.00 79.75 218 ILE A CA 1
ATOM 1774 C C . ILE A 1 218 ? 12.999 3.60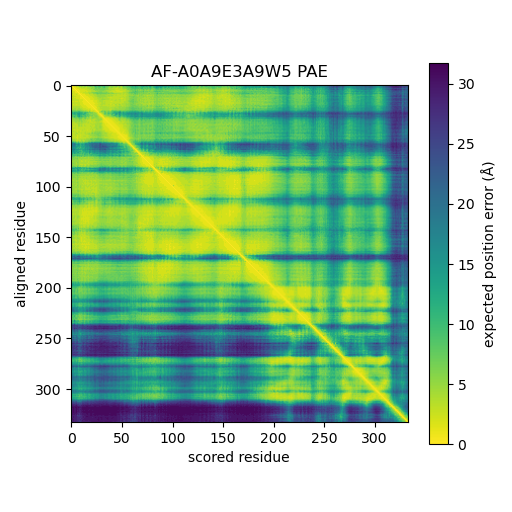8 -27.971 1.00 79.75 218 ILE A C 1
ATOM 1776 O O . ILE A 1 218 ? 12.183 4.514 -27.821 1.00 79.75 218 ILE A O 1
ATOM 1780 N N . VAL A 1 219 ? 12.668 2.329 -27.977 1.00 77.38 219 VAL A N 1
ATOM 1781 C CA . VAL A 1 219 ? 11.351 1.794 -27.682 1.00 77.38 219 VAL A CA 1
ATOM 1782 C C . VAL A 1 219 ? 11.424 1.077 -26.345 1.00 77.38 219 VAL A C 1
ATOM 1784 O O . VAL A 1 219 ? 12.234 0.171 -26.160 1.00 77.38 219 VAL A O 1
ATOM 1787 N N . GLY A 1 220 ? 10.559 1.441 -25.407 1.00 72.50 220 GLY A N 1
ATOM 1788 C CA . GLY A 1 220 ? 10.471 0.725 -24.142 1.00 72.50 220 GLY A CA 1
ATOM 1789 C C . GLY A 1 220 ? 9.067 0.700 -23.564 1.00 72.50 220 GLY A C 1
ATOM 1790 O O . GLY A 1 220 ? 8.146 1.347 -24.065 1.00 72.50 220 GLY A O 1
ATOM 1791 N N . ASP A 1 221 ? 8.907 -0.097 -22.512 1.00 67.56 221 ASP A N 1
ATOM 1792 C CA . ASP A 1 221 ? 7.629 -0.262 -21.827 1.00 67.56 221 ASP A CA 1
ATOM 1793 C C . ASP A 1 221 ? 7.137 1.080 -21.234 1.00 67.56 221 ASP A C 1
ATOM 1795 O O . ASP A 1 221 ? 7.852 1.663 -20.404 1.00 67.56 221 ASP A O 1
ATOM 1799 N N . PRO A 1 222 ? 5.917 1.544 -21.590 1.00 57.53 222 PRO A N 1
ATOM 1800 C CA . PRO A 1 222 ? 5.276 2.736 -21.022 1.00 57.53 222 PRO A CA 1
ATOM 1801 C C . PRO A 1 222 ? 5.287 2.785 -19.506 1.00 57.53 222 PRO A C 1
ATOM 1803 O O . PRO A 1 222 ? 5.209 3.858 -18.916 1.00 57.53 222 PRO A O 1
ATOM 1806 N N . GLN A 1 223 ? 5.270 1.612 -18.873 1.00 57.78 223 GLN A N 1
ATOM 1807 C CA . GLN A 1 223 ? 5.049 1.500 -17.443 1.00 57.78 223 GLN A CA 1
ATOM 1808 C C . GLN A 1 223 ? 6.341 1.467 -16.624 1.00 57.78 223 GLN A C 1
ATOM 1810 O O . GLN A 1 223 ? 6.248 1.373 -15.400 1.00 57.78 223 GLN A O 1
ATOM 1815 N N . GLY A 1 224 ? 7.532 1.577 -17.233 1.00 66.50 224 GLY A N 1
ATOM 1816 C CA . GLY A 1 224 ? 8.739 1.527 -16.404 1.00 66.50 224 GLY A CA 1
ATOM 1817 C C . GLY A 1 224 ? 10.097 1.843 -17.013 1.00 66.50 224 GLY A C 1
ATOM 1818 O O . GLY A 1 224 ? 10.986 2.178 -16.240 1.00 66.50 224 GLY A O 1
ATOM 1819 N N . ALA A 1 225 ? 10.307 1.771 -18.332 1.00 74.25 225 ALA A N 1
ATOM 1820 C CA . ALA A 1 225 ? 11.667 1.900 -18.882 1.00 74.25 225 ALA A CA 1
ATOM 1821 C C . ALA A 1 225 ? 12.071 3.346 -19.225 1.00 74.25 225 ALA A C 1
ATOM 1823 O O . ALA A 1 225 ? 13.252 3.678 -19.181 1.00 74.25 225 ALA A O 1
ATOM 1824 N N . GLU A 1 226 ? 11.107 4.211 -19.546 1.00 77.56 226 GLU A N 1
ATOM 1825 C CA . GLU A 1 226 ? 11.350 5.596 -19.978 1.00 77.56 226 GLU A CA 1
ATOM 1826 C C . GLU A 1 226 ? 12.064 6.427 -18.914 1.00 77.56 226 GLU A C 1
ATOM 1828 O O . GLU A 1 226 ? 13.169 6.925 -19.123 1.00 77.56 226 GLU A O 1
ATOM 1833 N N . VAL A 1 227 ? 11.436 6.526 -17.743 1.00 80.38 227 VAL A N 1
ATOM 1834 C CA . VAL A 1 227 ? 11.892 7.347 -16.621 1.00 80.38 227 VAL A CA 1
ATOM 1835 C C . VAL A 1 227 ? 13.321 6.997 -16.185 1.00 80.38 227 VAL A C 1
ATOM 1837 O O . VAL A 1 227 ? 14.135 7.918 -16.093 1.00 80.38 227 VAL A O 1
ATOM 1840 N N . PRO A 1 228 ? 13.691 5.722 -15.930 1.00 84.44 228 PRO A N 1
ATOM 1841 C CA . PRO A 1 228 ? 15.055 5.401 -15.527 1.00 84.44 228 PRO A CA 1
ATOM 1842 C C . PRO A 1 228 ? 16.071 5.664 -16.641 1.00 84.44 228 PRO A C 1
ATOM 1844 O O . PRO A 1 228 ? 17.124 6.225 -16.352 1.00 84.44 228 PRO A O 1
ATOM 1847 N N . VAL A 1 229 ? 15.776 5.334 -17.904 1.00 84.19 229 VAL A N 1
ATOM 1848 C CA . VAL A 1 229 ? 16.700 5.598 -19.024 1.00 84.19 229 VAL A CA 1
ATOM 1849 C C . VAL A 1 229 ? 16.910 7.102 -19.216 1.00 84.19 229 VAL A C 1
ATOM 1851 O O . VAL A 1 229 ? 18.042 7.564 -19.373 1.00 84.19 229 VAL A O 1
ATOM 1854 N N . GLN A 1 230 ? 15.846 7.899 -19.132 1.00 83.44 230 GLN A N 1
ATOM 1855 C CA . GLN A 1 230 ? 15.941 9.352 -19.226 1.00 83.44 230 GLN A CA 1
ATOM 1856 C C . GLN A 1 230 ? 16.724 9.942 -18.045 1.00 83.44 230 GLN A C 1
ATOM 1858 O O . GLN A 1 230 ? 17.602 10.779 -18.245 1.00 83.44 230 GLN A O 1
ATOM 1863 N N . TYR A 1 231 ? 16.477 9.468 -16.825 1.00 85.44 231 TYR A N 1
ATOM 1864 C CA . TYR A 1 231 ? 17.216 9.903 -15.642 1.00 85.44 231 TYR A CA 1
ATOM 1865 C C . TYR A 1 231 ? 18.710 9.562 -15.741 1.00 85.44 231 TYR A C 1
ATOM 1867 O O . TYR A 1 231 ? 19.567 10.437 -15.610 1.00 85.44 231 TYR A O 1
ATOM 1875 N N . TYR A 1 232 ? 19.047 8.299 -16.015 1.00 86.69 232 TYR A N 1
ATOM 1876 C CA . TYR A 1 232 ? 20.441 7.869 -16.089 1.00 86.69 232 TYR A CA 1
ATOM 1877 C C . TYR A 1 232 ? 21.162 8.421 -17.313 1.00 86.69 232 TYR A C 1
ATOM 1879 O O . TYR A 1 232 ? 22.377 8.589 -17.246 1.00 86.69 232 TYR A O 1
ATOM 1887 N N . SER A 1 233 ? 20.458 8.776 -18.391 1.00 85.06 233 SER A N 1
ATOM 1888 C CA . SER A 1 233 ? 21.101 9.452 -19.519 1.00 85.06 233 SER A CA 1
ATOM 1889 C C . SER A 1 233 ? 21.576 10.845 -19.116 1.00 85.06 233 SER A C 1
ATOM 1891 O O . SER A 1 233 ? 22.722 11.184 -19.369 1.00 85.06 233 SER A O 1
ATOM 1893 N N . GLN A 1 234 ? 20.790 11.609 -18.355 1.00 82.94 234 GLN A N 1
ATOM 1894 C CA . GLN A 1 234 ? 21.243 12.899 -17.820 1.00 82.94 234 GLN A CA 1
ATOM 1895 C C . GLN A 1 234 ? 22.439 12.753 -16.868 1.00 82.94 234 GLN A C 1
ATOM 1897 O O . GLN A 1 234 ? 23.370 13.555 -16.915 1.00 82.94 234 GLN A O 1
ATOM 1902 N N . VAL A 1 235 ? 22.433 11.715 -16.026 1.00 83.44 235 VAL A N 1
ATOM 1903 C CA . VAL A 1 235 ? 23.505 11.458 -15.050 1.00 83.44 235 VAL A CA 1
ATOM 1904 C C . VAL A 1 235 ? 24.804 10.996 -15.720 1.00 83.44 235 VAL A C 1
ATOM 1906 O O . VAL A 1 235 ? 25.885 11.405 -15.305 1.00 83.44 235 VAL A O 1
ATOM 1909 N N . VAL A 1 236 ? 24.721 10.131 -16.733 1.00 81.56 236 VAL A N 1
ATOM 1910 C CA . VAL A 1 236 ? 25.892 9.567 -17.431 1.00 81.56 236 VAL A CA 1
ATOM 1911 C C . VAL A 1 236 ? 26.449 10.542 -18.472 1.00 81.56 236 VAL A C 1
ATOM 1913 O O . VAL A 1 236 ? 27.654 10.569 -18.706 1.00 81.56 236 VAL A O 1
ATOM 1916 N N . GLN A 1 237 ? 25.597 11.370 -19.077 1.00 72.19 237 GLN A N 1
ATOM 1917 C CA . GLN A 1 237 ? 25.917 12.184 -20.251 1.00 72.19 237 GLN A CA 1
ATOM 1918 C C . GLN A 1 237 ? 26.084 13.681 -19.938 1.00 72.19 237 GLN A C 1
ATOM 1920 O O . GLN A 1 237 ? 25.914 14.518 -20.823 1.00 72.19 237 GLN A O 1
ATOM 1925 N N . ALA A 1 238 ? 26.478 14.032 -18.706 1.00 58.88 238 ALA A N 1
ATOM 1926 C CA . ALA A 1 238 ? 26.679 15.414 -18.244 1.00 58.88 238 ALA A CA 1
ATOM 1927 C C . ALA A 1 238 ? 27.607 16.282 -19.137 1.00 58.88 238 ALA A C 1
ATOM 1929 O O . ALA A 1 238 ? 27.644 17.500 -18.972 1.00 58.88 238 ALA A O 1
ATOM 1930 N N . SER A 1 239 ? 28.310 15.688 -20.110 1.00 51.78 239 SER A N 1
ATOM 1931 C CA . SER A 1 239 ? 29.188 16.369 -21.072 1.00 51.78 239 SER A CA 1
ATOM 1932 C C . SER A 1 239 ? 28.690 16.388 -22.531 1.00 51.78 239 SER A C 1
ATOM 1934 O O . SER A 1 239 ? 29.271 17.108 -23.333 1.00 51.78 239 SER A O 1
ATOM 1936 N N . ASN A 1 240 ? 27.632 15.653 -22.909 1.00 54.50 240 ASN A N 1
ATOM 1937 C CA . ASN A 1 240 ? 27.102 15.641 -24.284 1.00 54.50 240 ASN A CA 1
ATOM 1938 C C . ASN A 1 240 ? 25.582 15.407 -24.277 1.00 54.50 240 ASN A C 1
ATOM 1940 O O . ASN A 1 240 ? 25.121 14.293 -24.051 1.00 54.50 240 ASN A O 1
ATOM 1944 N N . ARG A 1 241 ? 24.785 16.456 -24.523 1.00 52.59 241 ARG A N 1
ATOM 1945 C CA . ARG A 1 241 ? 23.312 16.382 -24.540 1.00 52.59 241 ARG A CA 1
ATOM 1946 C C . ARG A 1 241 ? 22.814 15.664 -25.797 1.00 52.59 241 ARG A C 1
ATOM 1948 O O . ARG A 1 241 ? 22.395 16.308 -26.757 1.00 52.59 241 ARG A O 1
ATOM 1955 N N . THR A 1 242 ? 22.842 14.338 -25.798 1.00 57.38 242 THR A N 1
ATOM 1956 C CA . THR A 1 242 ? 22.150 13.563 -26.832 1.00 57.38 242 THR A CA 1
ATOM 1957 C C . THR A 1 242 ? 20.691 13.466 -26.408 1.00 57.38 242 THR A C 1
ATOM 1959 O O . THR A 1 242 ? 20.374 12.831 -25.407 1.00 57.38 242 THR A O 1
ATOM 1962 N N . VAL A 1 243 ? 19.792 14.151 -27.116 1.00 59.25 243 VAL A N 1
ATOM 1963 C CA . VAL A 1 243 ? 18.354 14.024 -26.852 1.00 59.25 243 VAL A CA 1
ATOM 1964 C C . VAL A 1 243 ? 17.926 12.642 -27.332 1.00 59.25 243 VAL A C 1
ATOM 1966 O O . VAL A 1 243 ? 17.875 12.386 -28.533 1.00 59.25 243 VAL A O 1
ATOM 1969 N N . LEU A 1 244 ? 17.669 11.737 -26.390 1.00 64.62 244 LEU A N 1
ATOM 1970 C CA . LEU A 1 244 ? 17.133 10.417 -26.695 1.00 64.62 244 LEU A CA 1
ATOM 1971 C C . LEU A 1 244 ? 15.679 10.574 -27.153 1.00 64.62 244 LEU A C 1
ATOM 1973 O O . LEU A 1 244 ? 14.848 11.077 -26.398 1.00 64.62 244 LEU A O 1
ATOM 1977 N N . SER A 1 245 ? 15.372 10.150 -28.381 1.00 64.81 245 SER A N 1
ATOM 1978 C CA . SER A 1 245 ? 13.979 9.982 -28.807 1.00 64.81 245 SER A CA 1
ATOM 1979 C C . SER A 1 245 ? 13.444 8.694 -28.204 1.00 64.81 245 SER A C 1
ATOM 1981 O O . SER A 1 245 ? 13.859 7.599 -28.590 1.00 64.81 245 SER A O 1
ATOM 1983 N N . TYR A 1 246 ? 12.551 8.848 -27.230 1.00 67.62 246 TYR A N 1
ATOM 1984 C CA . TYR A 1 246 ? 11.849 7.742 -26.604 1.00 67.62 246 TYR A CA 1
ATOM 1985 C C . TYR A 1 246 ? 10.446 7.622 -27.193 1.00 67.62 246 TYR A C 1
ATOM 1987 O O . TYR A 1 246 ? 9.687 8.589 -27.215 1.00 67.62 246 TYR A O 1
ATOM 1995 N N . VAL A 1 247 ? 10.102 6.426 -27.655 1.00 66.62 247 VAL A N 1
ATOM 1996 C CA . VAL A 1 247 ? 8.760 6.085 -28.119 1.00 66.62 247 VAL A CA 1
ATOM 1997 C C . VAL A 1 247 ? 8.184 5.047 -27.170 1.00 66.62 247 VAL A C 1
ATOM 1999 O O . VAL A 1 247 ? 8.715 3.948 -26.996 1.00 66.62 247 VAL A O 1
ATOM 2002 N N . SER A 1 248 ? 7.066 5.405 -26.549 1.00 61.22 248 SER A N 1
ATOM 2003 C CA . SER A 1 248 ? 6.348 4.518 -25.644 1.00 61.22 248 SER A CA 1
ATOM 2004 C C . SER A 1 248 ? 5.804 3.299 -26.394 1.00 61.22 248 SER A C 1
ATOM 2006 O O . SER A 1 248 ? 5.043 3.440 -27.353 1.00 61.22 248 SER A O 1
ATOM 2008 N N . ALA A 1 249 ? 6.097 2.084 -25.925 1.00 57.47 249 ALA A N 1
ATOM 2009 C CA . ALA A 1 249 ? 5.561 0.857 -26.523 1.00 57.47 249 ALA A CA 1
ATOM 2010 C C . ALA A 1 249 ? 4.022 0.712 -26.394 1.00 57.47 249 ALA A C 1
ATOM 2012 O O . ALA A 1 249 ? 3.426 -0.182 -26.994 1.00 57.47 249 ALA A O 1
ATOM 2013 N N . ALA A 1 250 ? 3.336 1.598 -25.660 1.00 52.81 250 ALA A N 1
ATOM 2014 C CA . ALA A 1 250 ? 1.869 1.688 -25.622 1.00 52.81 250 ALA A CA 1
ATOM 2015 C C . ALA A 1 250 ? 1.332 2.199 -26.953 1.00 52.81 250 ALA A C 1
ATOM 2017 O O . ALA A 1 250 ? 0.334 1.675 -27.436 1.00 52.81 250 ALA A O 1
ATOM 2018 N N . LEU A 1 251 ? 2.025 3.169 -27.557 1.00 52.38 251 LEU A N 1
ATOM 2019 C CA . LEU A 1 251 ? 1.723 3.650 -28.905 1.00 52.38 251 LEU A CA 1
ATOM 2020 C C . LEU A 1 251 ? 1.913 2.512 -29.922 1.00 52.38 251 LEU A C 1
ATOM 2022 O O . LEU A 1 251 ? 1.138 2.366 -30.860 1.00 52.38 251 LEU A O 1
ATOM 2026 N N . ILE A 1 252 ? 2.884 1.628 -29.676 1.00 53.38 252 ILE A N 1
ATOM 2027 C CA . ILE A 1 252 ? 3.179 0.465 -30.527 1.00 53.38 252 ILE A CA 1
ATOM 2028 C C . ILE A 1 252 ? 2.148 -0.665 -30.347 1.00 53.38 252 ILE A C 1
ATOM 2030 O O . ILE A 1 252 ? 1.781 -1.333 -31.307 1.00 53.38 252 ILE A O 1
ATOM 2034 N N . SER A 1 253 ? 1.648 -0.898 -29.131 1.00 49.09 253 SER A N 1
ATOM 2035 C CA . SER A 1 253 ? 0.739 -2.020 -28.839 1.00 49.09 253 SER A CA 1
ATOM 2036 C C . SER A 1 253 ? -0.751 -1.701 -29.000 1.00 49.09 253 SER A C 1
ATOM 2038 O O . SER A 1 253 ? -1.516 -2.613 -29.311 1.00 49.09 253 SER A O 1
ATOM 2040 N N . ARG A 1 254 ? -1.189 -0.447 -28.802 1.00 47.78 254 ARG A N 1
ATOM 2041 C CA . ARG A 1 254 ? -2.595 -0.041 -29.009 1.00 47.78 254 ARG A CA 1
ATOM 2042 C C . ARG A 1 254 ? -2.894 0.440 -30.423 1.00 47.78 254 ARG A C 1
ATOM 2044 O O . ARG A 1 254 ? -3.940 0.078 -30.951 1.00 47.78 254 ARG A O 1
ATOM 2051 N N . ASP A 1 255 ? -1.998 1.219 -31.024 1.00 43.22 255 ASP A N 1
ATOM 2052 C CA . ASP A 1 255 ? -2.324 1.976 -32.239 1.00 43.22 255 ASP A CA 1
ATOM 2053 C C . ASP A 1 255 ? -1.689 1.398 -33.516 1.00 43.22 255 ASP A C 1
ATOM 2055 O O . ASP A 1 255 ? -2.139 1.695 -34.621 1.00 43.22 255 ASP A O 1
ATOM 2059 N N . MET A 1 256 ? -0.675 0.535 -33.409 1.00 43.97 256 MET A N 1
ATOM 2060 C CA . MET A 1 256 ? 0.119 0.108 -34.568 1.00 43.97 256 MET A CA 1
ATOM 2061 C C . MET A 1 256 ? -0.468 -1.002 -35.471 1.00 43.97 256 MET A C 1
ATOM 2063 O O . MET A 1 256 ? -0.145 -0.966 -36.658 1.00 43.97 256 MET A O 1
ATOM 2067 N N . PRO A 1 257 ? -1.339 -1.949 -35.037 1.00 46.38 257 PRO A N 1
ATOM 2068 C CA . PRO A 1 257 ? -1.914 -2.906 -35.989 1.00 46.38 257 PRO A CA 1
ATOM 2069 C C . PRO A 1 257 ? -2.866 -2.251 -37.007 1.00 46.38 257 PRO A C 1
ATOM 2071 O O . PRO A 1 257 ? -3.040 -2.799 -38.090 1.00 46.38 257 PRO A O 1
ATOM 2074 N N . ASN A 1 258 ? -3.431 -1.072 -36.699 1.00 41.62 258 ASN A N 1
ATOM 2075 C CA . ASN A 1 258 ? -4.361 -0.352 -37.582 1.00 41.62 258 ASN A CA 1
ATOM 2076 C C . ASN A 1 258 ? -3.810 0.961 -38.173 1.00 41.62 258 ASN A C 1
ATOM 2078 O O . ASN A 1 258 ? -4.329 1.410 -39.194 1.00 41.62 258 ASN A O 1
ATOM 2082 N N . ASN A 1 259 ? -2.771 1.582 -37.599 1.00 41.38 259 ASN A N 1
ATOM 2083 C CA . ASN A 1 259 ? -2.207 2.821 -38.147 1.00 41.38 259 ASN A CA 1
ATOM 2084 C C . ASN A 1 259 ? -1.010 2.553 -39.067 1.00 41.38 259 ASN A C 1
ATOM 2086 O O . ASN A 1 259 ? 0.139 2.496 -38.628 1.00 41.38 259 ASN A O 1
ATOM 2090 N N . ALA A 1 260 ? -1.271 2.519 -40.377 1.00 41.34 260 ALA A N 1
ATOM 2091 C CA . ALA A 1 260 ? -0.233 2.576 -41.413 1.00 41.34 260 ALA A CA 1
ATOM 2092 C C . ALA A 1 260 ? 0.687 3.812 -41.275 1.00 41.34 260 ALA A C 1
ATOM 2094 O O . ALA A 1 260 ? 1.837 3.769 -41.703 1.00 41.34 260 ALA A O 1
ATOM 2095 N N . ALA A 1 261 ? 0.208 4.887 -40.634 1.00 37.56 261 ALA A N 1
ATOM 2096 C CA . ALA A 1 261 ? 0.998 6.072 -40.299 1.00 37.56 261 ALA A CA 1
ATOM 2097 C C . ALA A 1 261 ? 2.130 5.766 -39.301 1.00 37.56 261 ALA A C 1
ATOM 2099 O O . ALA A 1 261 ? 3.270 6.102 -39.583 1.00 37.56 261 ALA A O 1
ATOM 2100 N N . LEU A 1 262 ? 1.873 5.004 -38.226 1.00 42.88 262 LEU A N 1
ATOM 2101 C CA . LEU A 1 262 ? 2.913 4.633 -37.251 1.00 42.88 262 LEU A CA 1
ATOM 2102 C C . LEU A 1 262 ? 3.946 3.651 -37.826 1.00 42.88 262 LEU A C 1
ATOM 2104 O O . LEU A 1 262 ? 5.109 3.674 -37.436 1.00 42.88 262 LEU A O 1
ATOM 2108 N N . ARG A 1 263 ? 3.539 2.815 -38.792 1.00 47.66 263 ARG A N 1
ATOM 2109 C CA . ARG A 1 263 ? 4.448 1.965 -39.582 1.00 47.66 263 ARG A CA 1
ATOM 2110 C C . ARG A 1 263 ? 5.421 2.788 -40.437 1.00 47.66 263 ARG A C 1
ATOM 2112 O O . ARG A 1 263 ? 6.530 2.336 -40.689 1.00 47.66 263 ARG A O 1
ATOM 2119 N N . ASN A 1 264 ? 5.001 3.984 -40.850 1.00 46.09 264 ASN A N 1
ATOM 2120 C CA . ASN A 1 264 ? 5.822 4.958 -41.570 1.00 46.09 264 ASN A CA 1
ATOM 2121 C C . ASN A 1 264 ? 6.549 5.948 -40.627 1.00 46.09 264 ASN A C 1
ATOM 2123 O O . ASN A 1 264 ? 7.565 6.505 -41.037 1.00 46.09 264 ASN A O 1
ATOM 2127 N N . ASP A 1 265 ? 6.075 6.126 -39.384 1.00 46.53 265 ASP A N 1
ATOM 2128 C CA . ASP A 1 265 ? 6.655 6.993 -38.337 1.00 46.53 265 ASP A CA 1
ATOM 2129 C C . ASP A 1 265 ? 7.700 6.297 -37.445 1.00 46.53 265 ASP A C 1
ATOM 2131 O O . ASP A 1 265 ? 8.197 6.911 -36.500 1.00 46.53 265 ASP A O 1
ATOM 2135 N N . VAL A 1 266 ? 8.065 5.039 -37.720 1.00 53.03 266 VAL A N 1
ATOM 2136 C CA . VAL A 1 266 ? 9.326 4.439 -37.240 1.00 53.03 266 VAL A CA 1
ATOM 2137 C C . VAL A 1 266 ? 10.278 4.367 -38.434 1.00 53.03 266 VAL A C 1
ATOM 2139 O O . VAL A 1 266 ? 10.459 3.313 -39.034 1.00 53.03 266 VAL A O 1
ATOM 2142 N N . PRO A 1 267 ? 10.882 5.486 -38.848 1.00 50.12 267 PRO A N 1
ATOM 2143 C CA . PRO A 1 267 ? 11.639 5.607 -40.082 1.00 50.12 267 PRO A CA 1
ATOM 2144 C C . PRO A 1 267 ? 13.137 5.498 -39.770 1.00 50.12 267 PRO A C 1
ATOM 2146 O O . PRO A 1 267 ? 13.969 6.208 -40.331 1.00 50.12 267 PRO A O 1
ATOM 2149 N N . CYS A 1 268 ? 13.474 4.657 -38.794 1.00 57.81 268 CYS A N 1
ATOM 2150 C CA . CYS A 1 268 ? 14.807 4.568 -38.227 1.00 57.81 268 CYS A CA 1
ATOM 2151 C C . CYS A 1 268 ? 15.427 3.256 -38.664 1.00 57.81 268 CYS A C 1
ATOM 2153 O O . CYS A 1 268 ? 14.913 2.190 -38.329 1.00 57.81 268 CYS A O 1
ATOM 2155 N N . GLY A 1 269 ? 16.570 3.316 -39.348 1.00 67.94 269 GLY A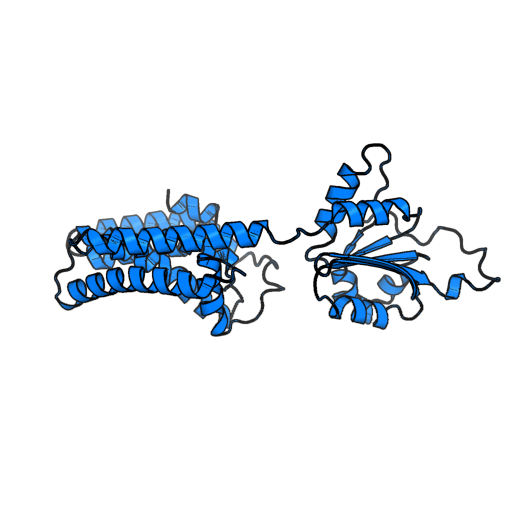 N 1
ATOM 2156 C CA . GLY A 1 269 ? 17.301 2.107 -39.733 1.00 67.94 269 GLY A CA 1
ATOM 2157 C C . GLY A 1 269 ? 17.744 1.250 -38.541 1.00 67.94 269 GLY A C 1
ATOM 2158 O O . GLY A 1 269 ? 18.077 0.083 -38.733 1.00 67.94 269 GLY A O 1
ATOM 2159 N N . ARG A 1 270 ? 17.723 1.807 -37.320 1.00 76.94 270 ARG A N 1
ATOM 2160 C CA . ARG A 1 270 ? 18.130 1.173 -36.062 1.00 76.94 270 ARG A CA 1
ATOM 2161 C C . ARG A 1 270 ? 17.193 1.553 -34.907 1.00 76.94 270 ARG A C 1
ATOM 2163 O O . ARG A 1 270 ? 16.949 2.733 -34.654 1.00 76.94 270 ARG A O 1
ATOM 2170 N N . VAL A 1 271 ? 16.681 0.549 -34.198 1.00 81.25 271 VAL A N 1
ATOM 2171 C CA . VAL A 1 271 ? 15.733 0.686 -33.082 1.00 81.25 271 VAL A CA 1
ATOM 2172 C C . VAL A 1 271 ? 16.239 -0.097 -31.873 1.00 81.25 271 VAL A C 1
ATOM 2174 O O . VAL A 1 271 ? 16.559 -1.279 -31.973 1.00 81.25 271 VAL A O 1
ATOM 2177 N N . TRP A 1 272 ? 16.276 0.551 -30.713 1.00 84.62 272 TRP A N 1
ATOM 2178 C CA . TRP A 1 272 ? 16.640 -0.054 -29.436 1.00 84.62 272 TRP A CA 1
ATOM 2179 C C . TRP A 1 272 ? 15.392 -0.455 -28.668 1.00 84.62 272 TRP A C 1
ATOM 2181 O O . TRP A 1 272 ? 14.607 0.402 -28.282 1.00 84.62 272 TRP A O 1
ATOM 2191 N N . LEU A 1 273 ? 15.228 -1.742 -28.392 1.00 83.88 273 LEU A N 1
ATOM 2192 C CA . LEU A 1 273 ? 14.167 -2.253 -27.537 1.00 83.88 273 LEU A CA 1
ATOM 2193 C C . LEU A 1 273 ? 14.696 -2.430 -26.110 1.00 83.88 273 LEU A C 1
ATOM 2195 O O . LEU A 1 273 ? 15.577 -3.255 -25.873 1.00 83.88 273 LEU A O 1
ATOM 2199 N N . VAL A 1 274 ? 14.140 -1.680 -25.160 1.00 84.44 274 VAL A N 1
ATOM 2200 C CA . VAL A 1 274 ? 14.433 -1.799 -23.726 1.00 84.44 274 VAL A CA 1
ATOM 2201 C C . VAL A 1 274 ? 13.265 -2.496 -23.038 1.00 84.44 274 VAL A C 1
ATOM 2203 O O . VAL A 1 274 ? 12.150 -1.974 -22.992 1.00 84.44 274 VAL A O 1
ATOM 2206 N N . VAL A 1 275 ? 13.524 -3.678 -22.479 1.00 80.44 275 VAL A N 1
ATOM 2207 C CA . VAL A 1 275 ? 12.516 -4.507 -21.809 1.00 80.44 275 VAL A CA 1
ATOM 2208 C C . VAL A 1 275 ? 12.888 -4.685 -20.345 1.00 80.44 275 VAL A C 1
ATOM 2210 O O . VAL A 1 275 ? 14.012 -5.069 -20.025 1.00 80.44 275 VAL A O 1
ATOM 2213 N N . TRP A 1 276 ? 11.916 -4.445 -19.468 1.00 79.12 276 TRP A N 1
ATOM 2214 C CA . TRP A 1 276 ? 12.012 -4.691 -18.033 1.00 79.12 276 TRP A CA 1
ATOM 2215 C C . TRP A 1 276 ? 10.963 -5.719 -17.605 1.00 79.12 276 TRP A C 1
ATOM 2217 O O . TRP A 1 276 ? 9.800 -5.623 -18.009 1.00 79.12 276 TRP A O 1
ATOM 2227 N N . GLY A 1 277 ? 11.384 -6.699 -16.804 1.00 73.81 277 GLY A N 1
ATOM 2228 C CA . GLY A 1 277 ? 10.538 -7.793 -16.331 1.00 73.81 277 GLY A CA 1
ATOM 2229 C C . GLY A 1 277 ? 10.254 -8.865 -17.392 1.00 73.81 277 GLY A C 1
ATOM 2230 O O . GLY A 1 277 ? 10.834 -8.882 -18.478 1.00 73.81 277 GLY A O 1
ATOM 2231 N N . ASP A 1 278 ? 9.325 -9.772 -17.079 1.00 64.25 278 ASP A N 1
ATOM 2232 C CA . ASP A 1 278 ? 8.817 -10.777 -18.023 1.00 64.25 278 ASP A CA 1
ATOM 2233 C C . ASP A 1 278 ? 7.782 -10.147 -18.966 1.00 64.25 278 ASP A C 1
ATOM 2235 O O . ASP A 1 278 ? 6.571 -10.336 -18.857 1.00 64.25 278 ASP A O 1
ATOM 2239 N N . ASN A 1 279 ? 8.281 -9.320 -19.879 1.00 65.75 279 ASN A N 1
ATOM 2240 C CA . ASN A 1 279 ? 7.484 -8.633 -20.887 1.00 65.75 279 ASN A CA 1
ATOM 2241 C C . ASN A 1 279 ? 7.627 -9.319 -22.256 1.00 65.75 279 ASN A C 1
ATOM 2243 O O . ASN A 1 279 ? 7.816 -8.680 -23.294 1.00 65.75 279 ASN A O 1
ATOM 2247 N N . SER A 1 280 ? 7.490 -10.650 -22.265 1.00 65.69 280 SER A N 1
ATOM 2248 C CA . SER A 1 280 ? 7.378 -11.476 -23.480 1.00 65.69 280 SER A CA 1
ATOM 2249 C C . SER A 1 280 ? 6.310 -10.950 -24.449 1.00 65.69 280 SER A C 1
ATOM 2251 O O . SER A 1 280 ? 6.493 -10.988 -25.662 1.00 65.69 280 SER A O 1
ATOM 2253 N N . ARG A 1 281 ? 5.239 -10.339 -23.926 1.00 65.19 281 ARG A N 1
ATOM 2254 C CA . ARG A 1 281 ? 4.207 -9.650 -24.719 1.00 65.19 281 ARG A CA 1
ATOM 2255 C C . ARG A 1 281 ? 4.755 -8.509 -25.576 1.00 65.19 281 ARG A C 1
ATOM 2257 O O . ARG A 1 281 ? 4.340 -8.384 -26.720 1.00 65.19 281 ARG A O 1
ATOM 2264 N N . ILE A 1 282 ? 5.674 -7.699 -25.047 1.00 66.69 282 ILE A N 1
ATOM 2265 C CA . ILE A 1 282 ? 6.263 -6.568 -25.780 1.00 66.69 282 ILE A CA 1
ATOM 2266 C C . ILE A 1 282 ? 7.219 -7.088 -26.849 1.00 66.69 282 ILE A C 1
ATOM 2268 O O . ILE A 1 282 ? 7.150 -6.635 -27.987 1.00 66.69 282 ILE A O 1
ATOM 2272 N N . LYS A 1 283 ? 8.054 -8.082 -26.509 1.00 69.56 283 LYS A N 1
ATOM 2273 C CA . LYS A 1 283 ? 8.941 -8.739 -27.482 1.00 69.56 283 LYS A CA 1
ATOM 2274 C C . LYS A 1 283 ? 8.135 -9.332 -28.646 1.00 69.56 283 LYS A C 1
ATOM 2276 O O . LYS A 1 283 ? 8.436 -9.047 -29.801 1.00 69.56 283 LYS A O 1
ATOM 2281 N N . ASN A 1 284 ? 7.054 -10.055 -28.347 1.00 70.00 284 ASN A N 1
ATOM 2282 C CA . ASN A 1 284 ? 6.188 -10.665 -29.359 1.00 70.00 284 ASN A CA 1
ATOM 2283 C C . ASN A 1 284 ? 5.413 -9.622 -30.178 1.00 70.00 284 ASN A C 1
ATOM 2285 O O . ASN A 1 284 ? 5.314 -9.754 -31.397 1.00 70.00 284 ASN A O 1
ATOM 2289 N N . ALA A 1 285 ? 4.878 -8.575 -29.540 1.00 65.06 285 ALA A N 1
ATOM 2290 C CA . ALA A 1 285 ? 4.183 -7.494 -30.238 1.00 65.06 285 ALA A CA 1
ATOM 2291 C C . ALA A 1 285 ? 5.130 -6.751 -31.190 1.00 65.06 285 ALA A C 1
ATOM 2293 O O . ALA A 1 285 ? 4.778 -6.522 -32.344 1.00 65.06 285 ALA A O 1
ATOM 2294 N N . PHE A 1 286 ? 6.352 -6.451 -30.745 1.00 70.81 286 PHE A N 1
ATOM 2295 C CA . PHE A 1 286 ? 7.370 -5.814 -31.576 1.00 70.81 286 PHE A CA 1
ATOM 2296 C C . PHE A 1 286 ? 7.728 -6.678 -32.796 1.00 70.81 286 PHE A C 1
ATOM 2298 O O . PHE A 1 286 ? 7.688 -6.190 -33.923 1.00 70.81 286 PHE A O 1
ATOM 2305 N N . GLN A 1 287 ? 7.974 -7.978 -32.595 1.00 68.69 287 GLN A N 1
ATOM 2306 C CA . GLN A 1 287 ? 8.279 -8.919 -33.683 1.00 68.69 287 GLN A CA 1
ATOM 2307 C C . GLN A 1 287 ? 7.117 -9.111 -34.669 1.00 68.69 287 GLN A C 1
ATOM 2309 O O . GLN A 1 287 ? 7.341 -9.241 -35.869 1.00 68.69 287 GLN A O 1
ATOM 2314 N N . THR A 1 288 ? 5.873 -9.103 -34.184 1.00 63.56 288 THR A N 1
ATOM 2315 C CA . THR A 1 288 ? 4.681 -9.251 -35.037 1.00 63.56 288 THR A CA 1
ATOM 2316 C C . THR A 1 288 ? 4.471 -8.024 -35.923 1.00 63.56 288 THR A C 1
ATOM 2318 O O . THR A 1 288 ? 4.053 -8.138 -37.074 1.00 63.56 288 THR A O 1
ATOM 2321 N N . VAL A 1 289 ? 4.745 -6.833 -35.388 1.00 58.19 289 VAL A N 1
ATOM 2322 C CA . VAL A 1 289 ? 4.445 -5.573 -36.073 1.00 58.19 289 VAL A CA 1
ATOM 2323 C C . VAL A 1 289 ? 5.573 -5.149 -37.013 1.00 58.19 289 VAL A C 1
ATOM 2325 O O . VAL A 1 289 ? 5.302 -4.571 -38.072 1.00 58.19 289 VAL A O 1
ATOM 2328 N N . VAL A 1 290 ? 6.818 -5.491 -36.668 1.00 66.31 290 VAL A N 1
ATOM 2329 C CA . VAL A 1 290 ? 8.016 -5.072 -37.397 1.00 66.31 290 VAL A CA 1
ATOM 2330 C C . VAL A 1 290 ? 8.875 -6.280 -37.835 1.00 66.31 290 VAL A C 1
ATOM 2332 O O . VAL A 1 290 ? 10.044 -6.383 -37.465 1.00 66.31 290 VAL A O 1
ATOM 2335 N N . PRO A 1 291 ? 8.336 -7.207 -38.656 1.00 64.88 291 PRO A N 1
ATOM 2336 C CA . PRO A 1 291 ? 9.026 -8.450 -39.025 1.00 64.88 291 PRO A CA 1
ATOM 2337 C C . PRO A 1 291 ? 10.293 -8.234 -39.869 1.00 64.88 291 PRO A C 1
ATOM 2339 O O . PRO A 1 291 ? 11.134 -9.122 -39.957 1.00 64.88 291 PRO A O 1
ATOM 2342 N N . GLN A 1 292 ? 10.443 -7.060 -40.491 1.00 68.44 292 GLN A N 1
ATOM 2343 C CA . GLN A 1 292 ? 11.604 -6.714 -41.320 1.00 68.44 292 GLN A CA 1
ATOM 2344 C C . GLN A 1 292 ? 12.863 -6.368 -40.507 1.00 68.44 292 GLN A C 1
ATOM 2346 O O . GLN A 1 292 ? 13.947 -6.249 -41.081 1.00 68.44 292 GLN A O 1
ATOM 2351 N N . TYR A 1 293 ? 12.738 -6.209 -39.187 1.00 72.88 293 TYR A N 1
ATOM 2352 C CA . TYR A 1 293 ? 13.854 -5.854 -38.323 1.00 72.88 293 TYR A CA 1
ATOM 2353 C C . TYR A 1 293 ? 14.494 -7.104 -37.727 1.00 72.88 293 TYR A C 1
ATOM 2355 O O . TYR A 1 293 ? 13.839 -7.897 -37.051 1.00 72.88 293 TYR A O 1
ATOM 2363 N N . GLN A 1 294 ? 15.799 -7.249 -37.929 1.00 77.88 294 GLN A N 1
ATOM 2364 C CA . GLN A 1 294 ? 16.587 -8.314 -37.320 1.00 77.88 294 GLN A CA 1
ATOM 2365 C C . GLN A 1 294 ? 17.374 -7.773 -36.135 1.00 77.88 294 GLN A C 1
ATOM 2367 O O . GLN A 1 294 ? 17.863 -6.641 -36.157 1.00 77.88 294 GLN A O 1
ATOM 2372 N N . GLN A 1 295 ? 17.480 -8.583 -35.084 1.00 81.56 295 GLN A N 1
ATOM 2373 C CA . GLN A 1 295 ? 18.308 -8.250 -33.936 1.00 81.56 295 GLN A CA 1
ATOM 2374 C C . GLN A 1 295 ? 19.784 -8.339 -34.343 1.00 81.56 295 GLN A C 1
ATOM 2376 O O . GLN A 1 295 ? 20.243 -9.402 -34.753 1.00 81.56 295 GLN A O 1
ATOM 2381 N N . ILE A 1 296 ? 20.512 -7.227 -34.232 1.00 82.88 296 ILE A N 1
ATOM 2382 C CA . ILE A 1 296 ? 21.948 -7.148 -34.546 1.00 82.88 296 ILE A CA 1
ATOM 2383 C C . ILE A 1 296 ? 22.793 -7.306 -33.285 1.00 82.88 296 ILE A C 1
ATOM 2385 O O . ILE A 1 296 ? 23.847 -7.932 -33.320 1.00 82.88 296 ILE A O 1
ATOM 2389 N N . ASP A 1 297 ? 22.336 -6.734 -32.173 1.00 82.75 297 ASP A N 1
ATOM 2390 C CA . ASP A 1 297 ? 23.058 -6.772 -30.905 1.00 82.75 297 ASP A CA 1
ATOM 2391 C C . ASP A 1 297 ? 22.070 -6.859 -29.737 1.00 82.75 297 ASP A C 1
ATOM 2393 O O . ASP A 1 297 ? 20.873 -6.579 -29.863 1.00 82.75 297 ASP A O 1
ATOM 2397 N N . GLY A 1 298 ? 22.544 -7.281 -28.576 1.00 82.75 298 GLY A N 1
ATOM 2398 C CA . GLY A 1 298 ? 21.730 -7.321 -27.380 1.00 82.75 298 GLY A CA 1
ATOM 2399 C C . GLY A 1 298 ? 22.521 -7.696 -26.147 1.00 82.75 298 GLY A C 1
ATOM 2400 O O . GLY A 1 298 ? 23.448 -8.503 -26.184 1.00 82.75 298 GLY A O 1
ATOM 2401 N N . ARG A 1 299 ? 22.102 -7.125 -25.022 1.00 86.00 299 ARG A N 1
ATOM 2402 C CA . ARG A 1 299 ? 22.687 -7.408 -23.722 1.00 86.00 299 ARG A CA 1
ATOM 2403 C C . ARG A 1 299 ? 21.604 -7.638 -22.688 1.00 86.00 299 ARG A C 1
ATOM 2405 O O . ARG A 1 299 ? 20.680 -6.837 -22.534 1.00 86.00 299 ARG A O 1
ATOM 2412 N N . GLU A 1 300 ? 21.755 -8.730 -21.957 1.00 84.38 300 GLU A N 1
ATOM 2413 C CA . GLU A 1 300 ? 20.952 -9.009 -20.776 1.00 84.38 300 GLU A CA 1
ATOM 2414 C C . GLU A 1 300 ? 21.664 -8.486 -19.530 1.00 84.38 300 GLU A C 1
ATOM 2416 O O . GLU A 1 300 ? 22.881 -8.605 -19.373 1.00 84.38 300 GLU A O 1
ATOM 2421 N N . PHE A 1 301 ? 20.880 -7.879 -18.651 1.00 83.31 301 PHE A N 1
ATOM 2422 C CA . PHE A 1 301 ? 21.284 -7.366 -17.355 1.00 83.31 301 PHE A CA 1
ATOM 2423 C C . PHE A 1 301 ? 20.570 -8.171 -16.258 1.00 83.31 301 PHE A C 1
ATOM 2425 O O . PHE A 1 301 ? 19.569 -8.848 -16.521 1.00 83.31 301 PHE A O 1
ATOM 2432 N N . PRO A 1 302 ? 21.060 -8.124 -15.008 1.00 77.94 302 PRO A N 1
ATOM 2433 C CA . PRO A 1 302 ? 20.398 -8.795 -13.895 1.00 77.94 302 PRO A CA 1
ATOM 2434 C C . PRO A 1 302 ? 18.911 -8.410 -13.774 1.00 77.94 302 PRO A C 1
ATOM 2436 O O . PRO A 1 302 ? 18.534 -7.278 -14.063 1.00 77.94 302 PRO A O 1
ATOM 2439 N N . ILE A 1 303 ? 18.088 -9.342 -13.270 1.00 72.00 303 ILE A N 1
ATOM 2440 C CA . ILE A 1 303 ? 16.681 -9.107 -12.872 1.00 72.00 303 ILE A CA 1
ATOM 2441 C C . ILE A 1 303 ? 15.760 -8.804 -14.072 1.00 72.00 303 ILE A C 1
ATOM 2443 O O . ILE A 1 303 ? 14.927 -7.906 -14.047 1.00 72.00 303 ILE A O 1
ATOM 2447 N N . SER A 1 304 ? 15.851 -9.618 -15.129 1.00 74.38 304 SER A N 1
ATOM 2448 C CA . SER A 1 304 ? 14.958 -9.532 -16.305 1.00 74.38 304 SER A CA 1
ATOM 2449 C C . SER A 1 304 ? 14.987 -8.166 -17.003 1.00 74.38 304 SER A C 1
ATOM 2451 O O . SER A 1 304 ? 13.994 -7.732 -17.586 1.00 74.38 304 SER A O 1
ATOM 2453 N N . LEU A 1 305 ? 16.118 -7.471 -16.923 1.00 83.81 305 LEU A N 1
ATOM 2454 C CA . LEU A 1 305 ? 16.358 -6.236 -17.647 1.00 83.81 305 LEU A CA 1
ATOM 2455 C C . LEU A 1 305 ? 17.154 -6.577 -18.908 1.00 83.81 305 LEU A C 1
ATOM 2457 O O . LEU A 1 305 ? 18.188 -7.230 -18.836 1.00 83.81 305 LEU A O 1
ATOM 2461 N N . SER A 1 306 ? 16.682 -6.167 -20.079 1.00 83.88 306 SER A N 1
ATOM 2462 C CA . SER A 1 306 ? 17.371 -6.460 -21.338 1.00 83.88 306 SER A CA 1
ATOM 2463 C C . SER A 1 306 ? 17.261 -5.301 -22.310 1.00 83.88 306 SER A C 1
ATOM 2465 O O . SER A 1 306 ? 16.266 -4.575 -22.334 1.00 83.88 306 SER A O 1
ATOM 2467 N N . VAL A 1 307 ? 18.303 -5.142 -23.114 1.00 87.12 307 VAL A N 1
ATOM 2468 C CA . VAL A 1 307 ? 18.336 -4.200 -24.225 1.00 87.12 307 VAL A CA 1
ATOM 2469 C C . VAL A 1 307 ? 18.710 -4.954 -25.492 1.00 87.12 307 VAL A C 1
ATOM 2471 O O . VAL A 1 307 ? 19.601 -5.804 -25.481 1.00 87.12 307 VAL A O 1
ATOM 2474 N N . SER A 1 308 ? 18.016 -4.675 -26.585 1.00 87.00 308 SER A N 1
ATOM 2475 C CA . SER A 1 308 ? 18.249 -5.332 -27.869 1.00 87.00 308 SER A CA 1
ATOM 2476 C C . SER A 1 308 ? 18.213 -4.300 -28.986 1.00 87.00 308 SER A C 1
ATOM 2478 O O . SER A 1 308 ? 17.285 -3.497 -29.055 1.00 87.00 308 SER A O 1
ATOM 2480 N N . LEU A 1 309 ? 19.225 -4.313 -29.846 1.00 85.12 309 LEU A N 1
ATOM 2481 C CA . LEU A 1 309 ? 19.312 -3.472 -31.030 1.00 85.12 309 LEU A CA 1
ATOM 2482 C C . LEU A 1 309 ? 18.756 -4.231 -32.226 1.00 85.12 309 LEU A C 1
ATOM 2484 O O . LEU A 1 309 ? 19.216 -5.323 -32.555 1.00 85.12 309 LEU A O 1
ATOM 2488 N N . TYR A 1 310 ? 17.808 -3.607 -32.901 1.00 82.81 310 TYR A N 1
ATOM 2489 C CA . TYR A 1 310 ? 17.186 -4.093 -34.115 1.00 82.81 310 TYR A CA 1
ATOM 2490 C C . TYR A 1 310 ? 17.514 -3.164 -35.276 1.00 82.81 310 TYR A C 1
ATOM 2492 O O . TYR A 1 310 ? 17.582 -1.950 -35.099 1.00 82.81 310 TYR A O 1
ATOM 2500 N N . SER A 1 311 ? 17.674 -3.715 -36.474 1.00 81.38 311 SER A N 1
ATOM 2501 C CA . SER A 1 311 ? 17.873 -2.928 -37.690 1.00 81.38 311 SER A CA 1
ATOM 2502 C C . SER A 1 311 ? 17.071 -3.491 -38.847 1.00 81.38 311 SER A C 1
ATOM 2504 O O . SER A 1 311 ? 16.835 -4.699 -38.914 1.00 81.38 311 SER A O 1
ATOM 2506 N N . ASP A 1 312 ? 16.647 -2.604 -39.739 1.00 75.38 312 ASP A N 1
ATOM 2507 C CA . ASP A 1 312 ? 15.864 -2.968 -40.911 1.00 75.38 312 ASP A CA 1
ATOM 2508 C C . ASP A 1 312 ? 16.732 -3.721 -41.933 1.00 75.38 312 ASP A C 1
ATOM 2510 O O . ASP A 1 312 ? 17.691 -3.182 -42.488 1.00 75.38 312 ASP A O 1
ATOM 2514 N N . SER A 1 313 ? 16.376 -4.977 -42.205 1.00 62.88 313 SER A N 1
ATOM 2515 C CA . SER A 1 313 ? 17.075 -5.840 -43.166 1.00 62.88 313 SER A CA 1
ATOM 2516 C C . SER A 1 313 ? 17.048 -5.302 -44.604 1.00 62.88 313 SER A C 1
ATOM 2518 O O . SER A 1 313 ? 17.931 -5.638 -45.395 1.00 62.88 313 SER A O 1
ATOM 2520 N N . SER A 1 314 ? 16.096 -4.425 -44.945 1.00 57.88 314 SER A N 1
ATOM 2521 C CA . SER A 1 314 ? 15.978 -3.823 -46.281 1.00 57.88 314 SER A CA 1
ATOM 2522 C C . SER A 1 314 ? 17.080 -2.795 -46.587 1.00 57.88 314 SER A C 1
ATOM 2524 O O . SER A 1 314 ? 17.457 -2.623 -47.749 1.00 57.88 314 SER A O 1
ATOM 2526 N N . LEU A 1 315 ? 17.665 -2.180 -45.551 1.00 53.28 315 LEU A N 1
ATOM 2527 C CA . LEU A 1 315 ? 18.761 -1.207 -45.663 1.00 53.28 315 LEU A CA 1
ATOM 2528 C C . LEU A 1 315 ? 20.142 -1.854 -45.859 1.00 53.28 315 LEU A C 1
ATOM 2530 O O . LEU A 1 315 ? 21.081 -1.165 -46.249 1.00 53.28 315 LEU A O 1
ATOM 2534 N N . ASN A 1 316 ? 20.266 -3.167 -45.639 1.00 43.31 316 ASN A N 1
ATOM 2535 C CA . ASN A 1 316 ? 21.506 -3.923 -45.858 1.00 43.31 316 ASN A CA 1
ATOM 2536 C C . ASN A 1 316 ? 21.649 -4.455 -47.297 1.00 43.31 316 ASN A C 1
ATOM 2538 O O . ASN A 1 316 ? 22.612 -5.161 -47.601 1.00 43.31 316 ASN A O 1
ATOM 2542 N N . SER A 1 317 ? 20.716 -4.130 -48.199 1.00 35.62 317 SER A N 1
ATOM 2543 C CA . SER A 1 317 ? 20.879 -4.419 -49.625 1.00 35.62 317 SER A CA 1
ATOM 2544 C C . SER A 1 317 ? 21.814 -3.377 -50.267 1.00 35.62 317 SER A C 1
ATOM 2546 O O . SER A 1 317 ? 21.666 -2.183 -50.003 1.00 35.62 317 SER A O 1
ATOM 2548 N N . PRO A 1 318 ? 22.775 -3.763 -51.130 1.00 32.28 318 PRO A N 1
ATOM 2549 C CA . PRO A 1 318 ? 23.789 -2.847 -51.673 1.00 32.28 318 PRO A CA 1
ATOM 2550 C C . PRO A 1 318 ? 23.245 -1.770 -52.640 1.00 32.28 318 PRO A C 1
ATOM 2552 O O . PRO A 1 318 ? 24.026 -1.118 -53.325 1.00 32.28 318 PRO A O 1
ATOM 2555 N N . PHE A 1 319 ? 21.924 -1.559 -52.710 1.00 33.91 319 PHE A N 1
ATOM 2556 C CA . PHE A 1 319 ? 21.267 -0.664 -53.669 1.00 33.91 319 PHE A CA 1
ATOM 2557 C C . PHE A 1 319 ? 20.521 0.535 -53.053 1.00 33.91 319 PHE A C 1
ATOM 2559 O O . PHE A 1 319 ? 19.979 1.351 -53.795 1.00 33.91 319 PHE A O 1
ATOM 2566 N N . SER A 1 320 ? 20.500 0.703 -51.727 1.00 35.25 320 SER A N 1
ATOM 2567 C CA . SER A 1 320 ? 19.707 1.753 -51.058 1.00 35.25 320 SER A CA 1
ATOM 2568 C C . SER A 1 320 ? 20.541 2.840 -50.364 1.00 35.25 320 SER A C 1
ATOM 2570 O O . SER A 1 320 ? 20.165 3.329 -49.304 1.00 35.25 320 SER A O 1
ATOM 2572 N N . ALA A 1 321 ? 21.658 3.263 -50.961 1.00 30.42 321 ALA A N 1
ATOM 2573 C CA . ALA A 1 321 ? 22.530 4.313 -50.414 1.00 30.42 321 ALA A CA 1
ATOM 2574 C C . ALA A 1 321 ? 22.030 5.765 -50.634 1.00 30.42 321 ALA A C 1
ATOM 2576 O O . ALA A 1 321 ? 22.780 6.704 -50.389 1.00 30.42 321 ALA A O 1
ATOM 2577 N N . HIS A 1 322 ? 20.787 5.984 -51.091 1.00 30.98 322 HIS A N 1
ATOM 2578 C CA . HIS A 1 322 ? 20.315 7.319 -51.510 1.00 30.98 322 HIS A CA 1
ATOM 2579 C C . HIS A 1 322 ? 18.995 7.822 -50.900 1.00 30.98 322 HIS A C 1
ATOM 2581 O O . HIS A 1 322 ? 18.451 8.822 -51.367 1.00 30.98 322 HIS A O 1
ATOM 2587 N N . LEU A 1 323 ? 18.478 7.212 -49.831 1.00 33.56 323 LEU A N 1
ATOM 2588 C CA . LEU A 1 323 ? 17.301 7.746 -49.126 1.00 33.56 323 LEU A CA 1
ATOM 2589 C C . LEU A 1 323 ? 17.707 8.413 -47.807 1.00 33.56 323 LEU A C 1
ATOM 2591 O O . LEU A 1 323 ? 17.495 7.899 -46.714 1.00 33.56 323 LEU A O 1
ATOM 2595 N N . ASP A 1 324 ? 18.311 9.592 -47.968 1.00 34.88 324 ASP A N 1
ATOM 2596 C CA . ASP A 1 324 ? 18.793 10.488 -46.919 1.00 34.88 324 ASP A CA 1
ATOM 2597 C C . ASP A 1 324 ? 17.671 11.058 -46.027 1.00 34.88 324 ASP A C 1
ATOM 2599 O O . ASP A 1 324 ? 16.746 11.732 -46.490 1.00 34.88 324 ASP A O 1
ATOM 2603 N N . ALA A 1 325 ? 17.833 10.834 -44.719 1.00 33.53 325 ALA A N 1
ATOM 2604 C CA . ALA A 1 325 ? 17.649 11.759 -43.587 1.00 33.53 325 ALA A CA 1
ATOM 2605 C C . ALA A 1 325 ? 16.324 12.529 -43.362 1.00 33.53 325 ALA A C 1
ATOM 2607 O O . ALA A 1 325 ? 16.184 13.160 -42.316 1.00 33.53 325 ALA A O 1
ATOM 2608 N N . ARG A 1 326 ? 15.331 12.502 -44.260 1.00 31.70 326 ARG A N 1
ATOM 2609 C CA . ARG A 1 326 ? 14.120 13.351 -44.144 1.00 31.70 326 ARG A CA 1
ATOM 2610 C C . ARG A 1 326 ? 12.910 12.710 -43.468 1.00 31.70 326 ARG A C 1
ATOM 2612 O O . ARG A 1 326 ? 11.890 13.379 -43.340 1.00 31.70 326 ARG A O 1
ATOM 2619 N N . ARG A 1 327 ? 12.977 11.437 -43.071 1.00 36.31 327 ARG A N 1
ATOM 2620 C CA . ARG A 1 327 ? 11.805 10.737 -42.519 1.00 36.31 327 ARG A CA 1
ATOM 2621 C C . ARG A 1 327 ? 11.740 10.669 -40.999 1.00 36.31 327 ARG A C 1
ATOM 2623 O O . ARG A 1 327 ? 10.676 10.337 -40.516 1.00 36.31 327 ARG A O 1
ATOM 2630 N N . CYS A 1 328 ? 12.782 11.016 -40.241 1.00 33.72 328 CYS A N 1
ATOM 2631 C CA . CYS A 1 328 ? 12.685 11.064 -38.775 1.00 33.72 328 CYS A CA 1
ATOM 2632 C C . CYS A 1 328 ? 11.914 12.308 -38.317 1.00 33.72 328 CYS A C 1
ATOM 2634 O O . CYS A 1 328 ? 12.426 13.416 -38.500 1.00 33.72 328 CYS A O 1
ATOM 2636 N N . PRO A 1 329 ? 10.718 12.169 -37.709 1.00 32.50 329 PRO A N 1
ATOM 2637 C CA . PRO A 1 329 ? 10.038 13.313 -37.132 1.00 32.50 329 PRO A CA 1
ATOM 2638 C C . PRO A 1 329 ? 10.870 13.835 -35.960 1.00 32.50 329 PRO A C 1
ATOM 2640 O O . PRO A 1 329 ? 11.107 13.157 -34.961 1.00 32.50 329 PRO A O 1
ATOM 2643 N N . SER A 1 330 ? 11.342 15.070 -36.096 1.00 29.05 330 SER A N 1
ATOM 2644 C CA . SER A 1 330 ? 11.914 15.835 -35.000 1.00 29.05 330 SER A CA 1
ATOM 2645 C C . SER A 1 330 ? 10.826 16.086 -33.957 1.00 29.05 330 SER A C 1
ATOM 2647 O O . SER A 1 330 ? 9.905 16.851 -34.227 1.00 29.05 330 SER A O 1
ATOM 2649 N N . SER A 1 331 ? 10.953 15.445 -32.792 1.00 29.66 331 SER A N 1
ATOM 2650 C CA . SER A 1 331 ? 10.325 15.802 -31.511 1.00 29.66 331 SER A CA 1
ATOM 2651 C C . SER A 1 331 ? 8.880 16.324 -31.590 1.00 29.66 331 SER A C 1
ATOM 2653 O O . SER A 1 331 ? 8.649 17.514 -31.822 1.00 29.66 331 SER A O 1
ATOM 2655 N N . VAL A 1 332 ? 7.907 15.470 -31.273 1.00 28.72 332 VAL A N 1
ATOM 2656 C CA . VAL A 1 332 ? 6.604 15.957 -30.800 1.00 28.72 332 VAL A CA 1
ATOM 2657 C C . VAL A 1 332 ? 6.857 16.664 -29.462 1.00 28.72 332 VAL A C 1
ATOM 2659 O O . VAL A 1 332 ? 7.361 16.046 -28.525 1.00 28.72 332 VAL A O 1
ATOM 2662 N N . ARG A 1 333 ? 6.624 17.981 -29.440 1.00 26.84 333 ARG A N 1
ATOM 2663 C CA . ARG A 1 333 ? 6.679 18.832 -28.240 1.00 26.84 333 ARG A CA 1
ATOM 2664 C C . ARG A 1 333 ? 5.531 18.548 -27.289 1.00 26.84 333 ARG A C 1
ATOM 2666 O O . ARG A 1 333 ? 4.425 18.261 -27.796 1.00 26.84 333 ARG A O 1
#

Solvent-accessible surface area (backbone atoms only — not comparable to full-atom values): 18901 Å² total; per-residue (Å²): 110,74,56,60,43,34,78,75,38,70,68,41,50,36,44,53,51,17,48,55,50,23,46,56,74,51,33,57,90,80,45,64,65,69,58,56,51,51,51,53,52,54,48,51,60,71,36,41,68,60,51,50,46,61,73,72,53,78,70,78,84,54,82,79,51,66,78,79,54,80,64,52,60,56,48,34,50,31,53,68,67,32,63,95,32,94,46,21,64,64,51,38,49,51,45,49,52,25,28,48,47,34,50,52,53,49,52,52,29,51,77,67,72,59,68,48,70,82,49,33,65,58,46,26,34,51,29,37,39,47,42,46,59,53,53,30,51,60,46,16,79,83,47,51,61,65,46,58,82,73,50,53,74,30,38,61,31,46,55,52,36,19,51,47,24,56,68,68,55,90,67,65,72,66,45,56,56,52,50,50,49,53,49,51,46,49,51,51,31,51,52,54,59,69,68,46,86,72,76,55,53,59,62,51,34,51,55,49,61,74,71,61,54,96,70,49,35,39,34,24,44,73,88,65,44,56,66,55,41,56,53,36,40,57,70,73,34,78,89,55,92,73,83,79,50,73,45,50,40,53,59,56,71,74,47,40,95,79,30,70,61,56,68,57,67,61,56,42,66,33,39,34,42,39,45,68,49,95,45,62,66,57,57,51,50,50,48,71,75,44,70,60,45,44,78,78,49,71,49,82,49,67,81,50,28,35,40,35,35,28,30,41,57,76,68,74,43,100,80,61,92,77,83,74,87,77,59,62,82,79,71,91,127

Secondary structure (DSSP, 8-state):
-HHHHHHH-TTHHHHHHHHHHHHHHHSTTTS-HHHHHHHHHHHHHHHHHHHHHHHH---GGGTTPPPP-HHHHHHHHHHHHHTT-TTHHHHHHHHHHHHHHHHHHHHHHHHTT---GGGHHHHHHHHHHHHHHHHHHHHTTTS----GGGGGGGHHHHHHHHHHHHHSSS--HHHHHHHHHHHHHHHHHHHHHHHSPPP-HHHHHHHHHHH--TT-EEEE-TTTTHHHHHHHHHHH-TT------EEEHHHHHHTTTT-HHHHHS---SEEEEEEESS-HHHHHHHHHH-TTEEEEEEEEETTTEEEEEEEEGGGGSTT-TT--S--S-----

Foldseek 3Di:
DLLVVCVVAVLSVLLVVLLLVLCCVAVVVPDDPVVSVVVVVVSCVSNVVVVVCVVPPPDCPQVPFDQDDPCLVVVLLLLLQFPPFPLSVVLSVLLCVLLVQLVVVVVVCVVVVNRHSVCSVVSSLVSQQCRSQVVQNVCSVPGNRRDSVSNNSNSVSSVVSSVNSLPVDPDPVVSVVSVVVSVVSSVNSVVVVVPDDDFPLLVVLVVCVVPDDVQEAEEEAPVDNVVSSVVNCCVVPVPPPDPHHYDHCCCLQPPQVPDPPVVLQSVGQKYKYWYAAPPVVSVVSCCVRCVQWDFPDKDDDPHRTIMTMIGGVVCPPPPPPPPDDDRHDDDDD

Mean predicted aligned error: 11.64 Å